Protein AF-A0A6A5G5M7-F1 (afdb_monomer)

Mean predicted aligned error: 13.03 Å

Solvent-accessible surface area (backbone atoms only — not comparable to full-atom values): 15268 Å² total; per-residue (Å²): 138,83,82,78,80,79,83,78,78,80,79,49,71,65,58,52,53,52,51,52,49,50,53,53,51,54,53,51,47,54,55,48,53,55,50,51,61,75,71,57,83,85,81,94,72,67,75,72,64,51,52,58,54,46,53,73,67,43,45,65,61,58,47,49,49,52,46,52,53,37,41,60,74,60,46,88,54,79,80,71,74,45,51,69,46,38,42,51,30,45,68,64,35,56,63,52,45,68,72,72,48,60,92,60,47,48,64,28,37,37,43,30,53,50,57,98,68,56,56,49,79,48,76,49,32,84,88,40,78,86,35,40,49,77,48,76,48,100,56,46,32,42,36,40,40,38,51,37,61,64,78,55,88,60,85,87,58,56,61,57,52,52,34,50,53,48,54,60,46,45,57,57,49,46,55,51,49,61,60,49,44,77,76,41,70,84,52,95,47,69,68,64,43,49,54,52,47,50,64,71,65,29,68,82,58,55,68,67,36,47,28,39,37,38,42,37,35,48,24,70,72,70,67,54,75,85,41,56,30,75,43,52,44,72,45,98,88,41,56,30,52,48,78,48,80,48,75,47,81,50,54,96,97,36,61,9,36,32,35,41,38,40,38,35,82

Foldseek 3Di:
DDDDDDDDPPDDPVVVVVVVVVVVVVVVVVVVVVVVVVVDDDDDDDPVVVVVVVQLVCLVVVLVVLLLVLLCVQPVAQPPDALVSQVSSLVVSLVVSCVSHDVQKHKKKKKWAADPPFKDKDKDQVPLVRFKDWDCHPRRIIMMMGIDGQDDPPPPDGPVRLLVVLVVLLVVLQVLCQVLCVPPVPPPHPVVSVVVSPVSSDPVNLVSFRMKMKMKGKDQPDADDIRMDIGFDADPNGGQKDKYKDWDNDDNRDITMIMIMITGD

Organism: Caenorhabditis remanei (NCBI:txid31234)

Structure (mmCIF, N/CA/C/O backbone):
data_AF-A0A6A5G5M7-F1
#
_entry.id   AF-A0A6A5G5M7-F1
#
loop_
_atom_site.group_PDB
_atom_site.id
_atom_site.type_symbol
_atom_site.label_atom_id
_atom_site.label_alt_id
_atom_site.label_comp_id
_atom_site.label_asym_id
_atom_site.label_entity_id
_atom_site.label_seq_id
_atom_site.pdbx_PDB_ins_code
_atom_site.Cartn_x
_atom_site.Cartn_y
_atom_site.Cartn_z
_atom_site.occupancy
_atom_site.B_iso_or_equiv
_atom_site.auth_seq_id
_atom_site.auth_comp_id
_atom_site.auth_asym_id
_atom_site.auth_atom_id
_atom_site.pdbx_PDB_model_num
ATOM 1 N N . MET A 1 1 ? 46.580 -35.152 -42.328 1.00 38.38 1 MET A N 1
ATOM 2 C CA . MET A 1 1 ? 45.766 -33.917 -42.388 1.00 38.38 1 MET A CA 1
ATOM 3 C C . MET A 1 1 ? 44.599 -34.069 -41.423 1.00 38.38 1 MET A C 1
ATOM 5 O O . MET A 1 1 ? 43.662 -34.787 -41.739 1.00 38.38 1 MET A O 1
ATOM 9 N N . ALA A 1 2 ? 44.684 -33.479 -40.230 1.00 38.09 2 ALA A N 1
ATOM 10 C CA . ALA A 1 2 ? 43.599 -33.497 -39.248 1.00 38.09 2 ALA A CA 1
ATOM 11 C C . ALA A 1 2 ? 42.774 -32.209 -39.392 1.00 38.09 2 ALA A C 1
ATOM 13 O O . ALA A 1 2 ? 43.321 -31.111 -39.287 1.00 38.09 2 ALA A O 1
ATOM 14 N N . ARG A 1 3 ? 41.473 -32.338 -39.683 1.00 37.06 3 ARG A N 1
ATOM 15 C CA . ARG A 1 3 ? 40.523 -31.217 -39.693 1.00 37.06 3 ARG A CA 1
ATOM 16 C C . ARG A 1 3 ? 40.270 -30.788 -38.246 1.00 37.06 3 ARG A C 1
ATOM 18 O O . ARG A 1 3 ? 39.738 -31.572 -37.467 1.00 37.06 3 ARG A O 1
ATOM 25 N N . LYS A 1 4 ? 40.645 -29.554 -37.899 1.00 40.91 4 LYS A N 1
ATOM 26 C CA . LYS A 1 4 ? 40.177 -28.887 -36.677 1.00 40.91 4 LYS A CA 1
ATOM 27 C C . LYS A 1 4 ? 38.660 -28.713 -36.776 1.00 40.91 4 LYS A C 1
ATOM 29 O O . LYS A 1 4 ? 38.184 -28.086 -37.720 1.00 40.91 4 LYS A O 1
ATOM 34 N N . ALA A 1 5 ? 37.927 -29.279 -35.822 1.00 45.06 5 ALA A N 1
ATOM 35 C CA . ALA A 1 5 ? 36.551 -28.892 -35.557 1.00 45.06 5 ALA A CA 1
ATOM 36 C C . ALA A 1 5 ? 36.562 -27.436 -35.066 1.00 45.06 5 ALA A C 1
ATOM 38 O O . ALA A 1 5 ? 37.333 -27.093 -34.171 1.00 45.06 5 ALA A O 1
ATOM 39 N N . ALA A 1 6 ? 35.770 -26.579 -35.706 1.00 42.62 6 ALA A N 1
ATOM 40 C CA . ALA A 1 6 ? 35.551 -25.220 -35.241 1.00 42.62 6 ALA A CA 1
ATOM 41 C C . ALA A 1 6 ? 34.674 -25.277 -33.984 1.00 42.62 6 ALA A C 1
ATOM 43 O O . ALA A 1 6 ? 33.571 -25.820 -34.021 1.00 42.62 6 ALA A O 1
ATOM 44 N N . GLU A 1 7 ? 35.198 -24.751 -32.878 1.00 40.53 7 GLU A N 1
ATOM 45 C CA . GLU A 1 7 ? 34.479 -24.551 -31.623 1.00 40.53 7 GLU A CA 1
ATOM 46 C C . GLU A 1 7 ? 33.255 -23.660 -31.862 1.00 40.53 7 GLU A C 1
ATOM 48 O O . GLU A 1 7 ? 33.369 -22.500 -32.265 1.00 40.53 7 GLU A O 1
ATOM 53 N N . GLN A 1 8 ? 32.071 -24.209 -31.608 1.00 42.97 8 GLN A N 1
ATOM 54 C CA . GLN A 1 8 ? 30.836 -23.443 -31.512 1.00 42.97 8 GLN A CA 1
ATOM 55 C C . GLN A 1 8 ? 30.827 -22.772 -30.132 1.00 42.97 8 GLN A C 1
ATOM 57 O O . GLN A 1 8 ? 30.827 -23.459 -29.110 1.00 42.97 8 GLN A O 1
ATOM 62 N N . LYS A 1 9 ? 30.884 -21.433 -30.095 1.00 47.28 9 LYS A N 1
ATOM 63 C CA . LYS A 1 9 ? 30.739 -20.655 -28.854 1.00 47.28 9 LYS A CA 1
ATOM 64 C C . LYS A 1 9 ? 29.430 -21.049 -28.151 1.00 47.28 9 LYS A C 1
ATOM 66 O O . LYS A 1 9 ? 28.419 -21.186 -28.842 1.00 47.28 9 LYS A O 1
ATOM 71 N N . PRO A 1 10 ? 29.414 -21.203 -26.815 1.00 45.97 10 PRO A N 1
ATOM 72 C CA . PRO A 1 10 ? 28.172 -21.426 -26.094 1.00 45.97 10 PRO A CA 1
ATOM 73 C C . PRO A 1 10 ? 27.298 -20.182 -26.265 1.00 45.97 10 PRO A C 1
ATOM 75 O O . PRO A 1 10 ? 27.706 -19.083 -25.899 1.00 45.97 10 PRO A O 1
ATOM 78 N N . GLU A 1 11 ? 26.128 -20.347 -26.879 1.00 55.72 11 GLU A N 1
ATOM 79 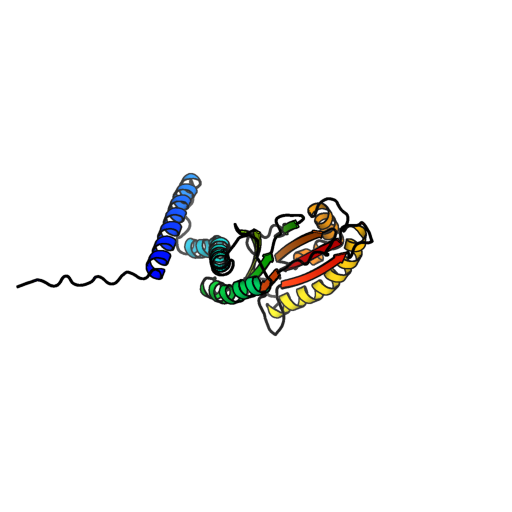C CA . GLU A 1 11 ? 25.079 -19.329 -26.862 1.00 55.72 11 GLU A CA 1
ATOM 80 C C . GLU A 1 11 ? 24.827 -18.910 -25.412 1.00 55.72 11 GLU A C 1
ATOM 82 O O . GLU A 1 11 ? 24.620 -19.767 -24.546 1.00 55.72 11 GLU A O 1
ATOM 87 N N . ASP A 1 12 ? 24.917 -17.602 -25.182 1.00 66.38 12 ASP A N 1
ATOM 88 C CA . ASP A 1 12 ? 24.899 -16.950 -23.879 1.00 66.38 12 ASP A CA 1
ATOM 89 C C . ASP A 1 12 ? 23.691 -17.405 -23.048 1.00 66.38 12 ASP A C 1
ATOM 91 O O . ASP A 1 12 ? 22.583 -17.556 -23.573 1.00 66.38 12 ASP A O 1
ATOM 95 N N . ALA A 1 13 ? 23.881 -17.646 -21.751 1.00 60.84 13 ALA A N 1
ATOM 96 C CA . ALA A 1 13 ? 22.794 -18.083 -20.870 1.00 60.84 13 ALA A CA 1
ATOM 97 C C . ALA A 1 13 ? 21.631 -17.073 -20.874 1.00 60.84 13 ALA A C 1
ATOM 99 O O . ALA A 1 13 ? 20.466 -17.465 -20.787 1.00 60.84 13 ALA A O 1
ATOM 100 N N . GLU A 1 14 ? 21.946 -15.790 -21.073 1.00 52.06 14 GLU A N 1
ATOM 101 C CA . GLU A 1 14 ? 20.969 -14.722 -21.281 1.00 52.06 14 GLU A CA 1
ATOM 102 C C . GLU A 1 14 ? 20.150 -14.912 -22.559 1.00 52.06 14 GLU A C 1
ATOM 104 O O . GLU A 1 14 ? 18.930 -14.779 -22.520 1.00 52.06 14 GLU A O 1
ATOM 109 N N . PHE A 1 15 ? 20.778 -15.295 -23.675 1.00 55.72 15 PHE A N 1
ATOM 110 C CA . PHE A 1 15 ? 20.071 -15.560 -24.930 1.00 55.72 15 PHE A CA 1
ATOM 111 C C . PHE A 1 15 ? 19.092 -16.727 -24.773 1.00 55.72 15 PHE A C 1
ATOM 113 O O . PHE A 1 15 ? 17.950 -16.650 -25.221 1.00 55.72 15 PHE A O 1
ATOM 120 N N . ARG A 1 16 ? 19.495 -17.783 -24.056 1.00 66.06 16 ARG A N 1
ATOM 121 C CA . ARG A 1 16 ? 18.609 -18.918 -23.751 1.00 66.06 16 ARG A CA 1
ATOM 122 C C . ARG A 1 16 ? 17.433 -18.508 -22.870 1.00 66.06 16 ARG A C 1
ATOM 124 O O . ARG A 1 16 ? 16.309 -18.904 -23.157 1.00 66.06 16 ARG A O 1
ATOM 131 N N . ALA A 1 17 ? 17.670 -17.687 -21.847 1.00 62.12 17 ALA A N 1
ATOM 132 C CA . ALA A 1 17 ? 16.608 -17.169 -20.986 1.00 62.12 17 ALA A CA 1
ATOM 133 C C . ALA A 1 17 ? 15.614 -16.285 -21.761 1.00 62.12 17 ALA A C 1
ATOM 135 O O . ALA A 1 17 ? 14.404 -16.370 -21.540 1.00 62.12 17 ALA A O 1
ATOM 136 N N . LEU A 1 18 ? 16.113 -15.485 -22.708 1.00 50.88 18 LEU A N 1
ATOM 137 C CA . LEU A 1 18 ? 15.305 -14.627 -23.576 1.00 50.88 18 LEU A CA 1
ATOM 138 C C . LEU A 1 18 ? 14.434 -15.458 -24.531 1.00 50.88 18 LEU A C 1
ATOM 140 O O . LEU A 1 18 ? 13.235 -15.204 -24.654 1.00 50.88 18 LEU A O 1
ATOM 144 N N . MET A 1 19 ? 15.002 -16.512 -25.124 1.00 62.66 19 MET A N 1
ATOM 145 C CA . MET A 1 19 ? 14.265 -17.458 -25.969 1.00 62.66 19 MET A CA 1
ATOM 146 C C . MET A 1 19 ? 13.227 -18.269 -25.176 1.00 62.66 19 MET A C 1
ATOM 148 O O . MET A 1 19 ? 12.120 -18.504 -25.663 1.00 62.66 19 MET A O 1
ATOM 152 N N . ASP A 1 20 ? 13.534 -18.656 -23.936 1.00 64.88 20 ASP A N 1
ATOM 153 C CA . ASP A 1 20 ? 12.590 -19.346 -23.049 1.00 64.88 20 ASP A CA 1
ATOM 154 C C . ASP A 1 20 ? 11.433 -18.438 -22.614 1.00 64.88 20 ASP A C 1
ATOM 156 O O . ASP A 1 20 ? 10.278 -18.872 -22.560 1.00 64.88 20 ASP A O 1
ATOM 160 N N . PHE A 1 21 ? 11.706 -17.162 -22.330 1.00 60.28 21 PHE A N 1
ATOM 161 C CA . PHE A 1 21 ? 10.662 -16.171 -22.083 1.00 60.28 21 PHE A CA 1
ATOM 162 C C . PHE A 1 21 ? 9.768 -15.988 -23.314 1.00 60.28 21 PHE A C 1
ATOM 164 O O . PHE A 1 21 ? 8.544 -16.070 -23.189 1.00 60.28 21 PHE A O 1
ATOM 171 N N . GLN A 1 22 ? 10.356 -15.834 -24.503 1.00 60.22 22 GLN A N 1
ATOM 172 C CA . GLN A 1 22 ? 9.605 -15.703 -25.751 1.00 60.22 22 GLN A CA 1
ATOM 173 C C . GLN A 1 22 ? 8.706 -16.925 -26.005 1.00 60.22 22 GLN A C 1
ATOM 175 O O . GLN A 1 22 ? 7.512 -16.769 -26.257 1.00 60.22 22 GLN A O 1
ATOM 180 N N . ASN A 1 23 ? 9.232 -18.142 -25.838 1.00 60.34 23 ASN A N 1
ATOM 181 C CA . ASN A 1 23 ? 8.468 -19.378 -26.020 1.00 60.34 23 ASN A CA 1
ATOM 182 C C . ASN A 1 23 ? 7.293 -19.508 -25.037 1.00 60.34 23 ASN A C 1
ATOM 184 O O . ASN A 1 23 ? 6.205 -19.956 -25.414 1.00 60.34 23 ASN A O 1
ATOM 188 N N . ARG A 1 24 ? 7.482 -19.125 -23.766 1.00 67.81 24 ARG A N 1
ATOM 189 C CA . ARG A 1 24 ? 6.400 -19.140 -22.763 1.00 67.81 24 ARG A CA 1
ATOM 190 C C . ARG A 1 24 ? 5.318 -18.117 -23.098 1.00 67.81 24 ARG A C 1
ATOM 192 O O . ARG A 1 24 ? 4.134 -18.452 -23.022 1.00 67.81 24 ARG A O 1
ATOM 199 N N . SER A 1 25 ? 5.719 -16.927 -23.534 1.00 55.22 25 SER A N 1
ATOM 200 C CA . SER A 1 25 ? 4.817 -15.857 -23.962 1.00 55.22 25 SER A CA 1
ATOM 201 C C . SER A 1 25 ? 4.007 -16.250 -25.203 1.00 55.22 25 SER A C 1
ATOM 203 O O . SER A 1 25 ? 2.787 -16.102 -25.208 1.00 55.22 25 SER A O 1
ATOM 205 N N . GLU A 1 26 ? 4.631 -16.863 -26.213 1.00 66.31 26 GLU A N 1
ATOM 206 C CA . GLU A 1 26 ? 3.934 -17.368 -27.407 1.00 66.31 26 GLU A CA 1
ATOM 207 C C . GLU A 1 26 ? 2.952 -18.505 -27.084 1.00 66.31 26 GLU A C 1
ATOM 209 O O . GLU A 1 26 ? 1.857 -18.585 -27.651 1.00 66.31 26 GLU A O 1
ATOM 214 N N . LYS A 1 27 ? 3.312 -19.393 -26.149 1.00 70.62 27 LYS A N 1
ATOM 215 C CA . LYS A 1 27 ? 2.423 -20.471 -25.697 1.00 70.62 27 LYS A CA 1
ATOM 216 C C . LYS A 1 27 ? 1.202 -19.917 -24.963 1.00 70.62 27 LYS A C 1
ATOM 218 O O . LYS A 1 27 ? 0.086 -20.371 -25.220 1.00 70.62 27 LYS A O 1
ATOM 223 N N . ALA A 1 28 ? 1.405 -18.929 -24.092 1.00 60.19 28 ALA A N 1
ATOM 224 C CA . ALA A 1 28 ? 0.319 -18.226 -23.421 1.00 60.19 28 ALA A CA 1
ATOM 225 C C . ALA A 1 28 ? -0.577 -17.502 -24.439 1.00 60.19 28 ALA A C 1
ATOM 227 O O . ALA A 1 28 ? -1.798 -17.650 -24.386 1.00 60.19 28 ALA A O 1
ATOM 228 N N . TRP A 1 29 ? 0.014 -16.820 -25.426 1.00 55.44 29 TRP A N 1
ATOM 229 C CA . TRP A 1 29 ? -0.713 -16.143 -26.502 1.00 55.44 29 TRP A CA 1
ATOM 230 C C . TRP A 1 29 ? -1.631 -17.094 -27.281 1.00 55.44 29 TRP A C 1
ATOM 232 O O . TRP A 1 29 ? -2.826 -16.837 -27.412 1.00 55.44 29 TRP A O 1
ATOM 242 N N . LYS A 1 30 ? -1.122 -18.256 -27.712 1.00 64.25 30 LYS A N 1
ATOM 243 C CA . LYS A 1 30 ? -1.928 -19.270 -28.420 1.00 64.25 30 LYS A CA 1
ATOM 244 C C . LYS A 1 30 ? -3.054 -19.850 -27.562 1.00 64.25 30 LYS A C 1
ATOM 246 O O . LYS A 1 30 ? -4.123 -20.168 -28.083 1.00 64.25 30 LYS A O 1
ATOM 251 N N . MET A 1 31 ? -2.842 -19.999 -26.251 1.00 73.75 31 MET A N 1
ATOM 252 C CA . MET A 1 31 ? -3.913 -20.407 -25.333 1.00 73.75 31 MET A CA 1
ATOM 253 C C . MET A 1 31 ? -5.024 -19.350 -25.265 1.00 73.75 31 MET A C 1
ATOM 255 O O . MET A 1 31 ? -6.201 -19.712 -25.265 1.00 73.75 31 MET A O 1
ATOM 259 N N . TRP A 1 32 ? -4.668 -18.064 -25.270 1.00 54.88 32 TRP A N 1
ATOM 260 C CA . TRP A 1 32 ? -5.624 -16.956 -25.258 1.00 54.88 32 TRP A CA 1
ATOM 261 C C . TRP A 1 32 ? -6.344 -16.756 -26.592 1.00 54.88 32 TRP A C 1
ATOM 263 O O . TRP A 1 32 ? -7.556 -16.565 -26.572 1.00 54.88 32 TRP A O 1
ATOM 273 N N . GLU A 1 33 ? -5.671 -16.893 -27.738 1.00 64.94 33 GLU A N 1
ATOM 274 C CA . GLU A 1 33 ? -6.328 -16.876 -29.055 1.00 64.94 33 GLU A CA 1
ATOM 275 C C . GLU A 1 33 ? -7.380 -17.979 -29.175 1.00 64.94 33 GLU A C 1
ATOM 277 O O . GLU A 1 33 ? -8.495 -17.731 -29.634 1.00 64.94 33 GLU A O 1
ATOM 282 N N . ASN A 1 34 ? -7.055 -19.193 -28.722 1.00 65.12 34 ASN A N 1
ATOM 283 C CA . ASN A 1 34 ? -8.008 -20.299 -28.717 1.00 65.12 34 ASN A CA 1
ATOM 284 C C . ASN A 1 34 ? -9.190 -20.020 -27.785 1.00 65.12 34 ASN A C 1
ATOM 286 O O . ASN A 1 34 ? -10.328 -20.310 -28.151 1.00 65.12 34 ASN A O 1
ATOM 290 N N . ARG A 1 35 ? -8.939 -19.400 -26.623 1.00 57.97 35 ARG A N 1
ATOM 291 C CA . ARG A 1 35 ? -9.987 -19.015 -25.673 1.00 57.97 35 ARG A CA 1
ATOM 292 C C . ARG A 1 35 ? -10.889 -17.919 -26.241 1.00 57.97 35 ARG A C 1
ATOM 294 O O . ARG A 1 35 ? -12.100 -18.083 -26.214 1.00 57.97 35 ARG A O 1
ATOM 301 N N . ALA A 1 36 ? -10.329 -16.861 -26.822 1.00 51.94 36 ALA A N 1
ATOM 302 C CA . ALA A 1 36 ? -11.080 -15.776 -27.456 1.00 51.94 36 ALA A CA 1
ATOM 303 C C . ALA A 1 36 ? -11.891 -16.263 -28.669 1.00 51.94 36 ALA A C 1
ATOM 305 O O . ALA A 1 36 ? -13.033 -15.849 -28.858 1.00 51.94 36 ALA A O 1
ATOM 306 N N . ARG A 1 37 ? -11.348 -17.209 -29.448 1.00 50.19 37 ARG A N 1
ATOM 307 C CA . ARG A 1 37 ? -12.050 -17.835 -30.578 1.00 50.19 37 ARG A CA 1
ATOM 308 C C . ARG A 1 37 ? -13.227 -18.706 -30.131 1.00 50.19 37 ARG A C 1
ATOM 310 O O . ARG A 1 37 ? -14.218 -18.773 -30.848 1.00 50.19 37 ARG A O 1
ATOM 317 N N . THR A 1 38 ? -13.159 -19.330 -28.951 1.00 51.75 38 THR A N 1
ATOM 318 C CA . THR A 1 38 ? -14.315 -20.030 -28.358 1.00 51.75 38 THR A CA 1
ATOM 319 C C . THR A 1 38 ? -15.383 -19.096 -27.782 1.00 51.75 38 THR A C 1
ATOM 321 O O . THR A 1 38 ? -16.521 -19.532 -27.634 1.00 51.75 38 THR A O 1
ATOM 324 N N . THR A 1 39 ? -15.058 -17.835 -27.475 1.00 49.50 39 THR A N 1
ATOM 325 C CA . THR A 1 39 ? -16.009 -16.886 -26.862 1.00 49.50 39 THR A CA 1
ATOM 326 C C . THR A 1 39 ? -16.667 -15.936 -27.866 1.00 49.50 39 THR A C 1
ATOM 328 O O . THR A 1 39 ? -17.748 -15.423 -27.590 1.00 49.50 39 THR A O 1
ATOM 331 N N . SER A 1 40 ? -16.061 -15.708 -29.034 1.00 39.72 40 SER A N 1
ATOM 332 C CA . SER A 1 40 ? -16.523 -14.696 -29.989 1.00 39.72 40 SER A CA 1
ATOM 333 C C . SER A 1 40 ? -17.147 -15.312 -31.239 1.00 39.72 40 SER A C 1
ATOM 335 O O . SER A 1 40 ? -16.495 -15.469 -32.270 1.00 39.72 40 SER A O 1
ATOM 337 N N . THR A 1 41 ? -18.451 -15.578 -31.181 1.00 42.72 41 THR A N 1
ATOM 338 C CA . THR A 1 41 ? -19.287 -15.467 -32.383 1.00 42.72 41 THR A CA 1
ATOM 339 C C . THR A 1 41 ? -19.706 -14.005 -32.522 1.00 42.72 41 THR A C 1
ATOM 341 O O . THR A 1 41 ? -20.421 -13.482 -31.673 1.00 42.72 41 THR A O 1
ATOM 344 N N . THR A 1 42 ? -19.258 -13.397 -33.623 1.00 40.06 42 THR A N 1
ATOM 345 C CA . THR A 1 42 ? -19.715 -12.126 -34.213 1.00 40.06 42 THR A CA 1
ATOM 346 C C . THR A 1 42 ? -19.281 -10.832 -33.511 1.00 40.06 42 THR A C 1
ATOM 348 O O . THR A 1 42 ? -19.890 -10.398 -32.539 1.00 40.06 42 THR A O 1
ATOM 351 N N . THR A 1 43 ? -18.264 -10.155 -34.058 1.00 37.22 43 THR A N 1
ATOM 352 C CA . THR A 1 43 ? -18.342 -8.836 -34.739 1.00 37.22 43 THR A CA 1
ATOM 353 C C . THR A 1 43 ? -16.904 -8.349 -34.973 1.00 37.22 43 THR A C 1
ATOM 355 O O . THR A 1 43 ? -16.137 -8.191 -34.026 1.00 37.22 43 THR A O 1
ATOM 358 N N . GLU A 1 44 ? -16.512 -8.169 -36.235 1.00 41.03 44 GLU A N 1
ATOM 359 C CA . GLU A 1 44 ? -15.162 -7.748 -36.633 1.00 41.03 44 GLU A CA 1
ATOM 360 C C . GLU A 1 44 ? -14.905 -6.273 -36.270 1.00 41.03 44 GLU A C 1
ATOM 362 O O . GLU A 1 44 ? -15.674 -5.392 -36.653 1.00 41.03 44 GLU A O 1
ATOM 367 N N . ILE A 1 45 ? -13.811 -6.002 -35.548 1.00 37.34 45 ILE A N 1
ATOM 368 C CA . ILE A 1 45 ? -13.309 -4.653 -35.231 1.00 37.34 45 ILE A CA 1
ATOM 369 C C . ILE A 1 45 ? -11.920 -4.488 -35.890 1.00 37.34 45 ILE A C 1
ATOM 371 O O . ILE A 1 45 ? -11.140 -5.443 -35.866 1.00 37.34 45 ILE A O 1
ATOM 375 N N . PRO A 1 46 ? -11.574 -3.322 -36.483 1.00 33.09 46 PRO A N 1
ATOM 376 C CA . PRO A 1 46 ? -10.357 -3.150 -37.283 1.00 33.09 46 PRO A CA 1
ATOM 377 C C . PRO A 1 46 ? -9.059 -3.311 -36.475 1.00 33.09 46 PRO A C 1
ATOM 379 O O . PRO A 1 46 ? -8.907 -2.771 -35.379 1.00 33.09 46 PRO A O 1
ATOM 382 N N . SER A 1 47 ? -8.084 -3.988 -37.081 1.00 37.00 47 SER A N 1
ATOM 383 C CA . SER A 1 47 ? -6.851 -4.529 -36.485 1.00 37.00 47 SER A CA 1
ATOM 384 C C . SER A 1 47 ? -5.838 -3.525 -35.909 1.00 37.00 47 SER A C 1
ATOM 386 O O . SER A 1 47 ? -4.875 -3.935 -35.266 1.00 37.00 47 SER A O 1
ATOM 388 N N . PHE A 1 48 ? -6.015 -2.218 -36.124 1.00 31.64 48 PHE A N 1
ATOM 389 C CA . PHE A 1 48 ? -5.120 -1.195 -35.562 1.00 31.64 48 PHE A CA 1
ATOM 390 C C . PHE A 1 48 ? -5.561 -0.748 -34.161 1.00 31.64 48 PHE A C 1
ATOM 392 O O . PHE A 1 48 ? -4.732 -0.523 -33.288 1.00 31.64 48 PHE A O 1
ATOM 399 N N . VAL A 1 49 ? -6.875 -0.716 -33.920 1.00 33.44 49 VAL A N 1
ATOM 400 C CA . VAL A 1 49 ? -7.464 -0.431 -32.602 1.00 33.44 49 VAL A CA 1
ATOM 401 C C . VAL A 1 49 ? -7.229 -1.613 -31.653 1.00 33.44 49 VAL A C 1
ATOM 403 O O . VAL A 1 49 ? -7.034 -1.420 -30.457 1.00 33.44 49 VAL A O 1
ATOM 406 N N . SER A 1 50 ? -7.151 -2.841 -32.179 1.00 32.91 50 SER A N 1
ATOM 407 C CA . SER A 1 50 ? -6.911 -4.038 -31.367 1.00 32.91 50 SER A CA 1
ATOM 408 C C . SER A 1 50 ? -5.492 -4.146 -30.805 1.00 32.91 50 SER A C 1
ATOM 410 O O . SER A 1 50 ? -5.332 -4.760 -29.757 1.00 32.91 50 SER A O 1
ATOM 412 N N . LEU A 1 51 ? -4.464 -3.583 -31.458 1.00 31.00 51 LEU A N 1
ATOM 413 C CA . LEU A 1 51 ? -3.083 -3.684 -30.963 1.00 31.00 51 LEU A CA 1
ATOM 414 C C . LEU A 1 51 ? -2.868 -2.809 -29.717 1.00 31.00 51 LEU A C 1
ATOM 416 O O . LEU A 1 51 ? -2.299 -3.273 -28.732 1.00 31.00 51 LEU A O 1
ATOM 420 N N . ASP A 1 52 ? -3.403 -1.590 -29.731 1.00 39.28 52 ASP A N 1
ATOM 421 C CA . ASP A 1 52 ? -3.295 -0.624 -28.630 1.00 39.28 52 ASP A CA 1
ATOM 422 C C . ASP A 1 52 ? -4.158 -1.042 -27.420 1.00 39.28 52 ASP A C 1
ATOM 424 O O . ASP A 1 52 ? -3.712 -1.037 -26.272 1.00 39.28 52 ASP A O 1
ATOM 428 N N . LEU A 1 53 ? -5.363 -1.572 -27.685 1.00 39.19 53 LEU A N 1
ATOM 429 C CA . LEU A 1 53 ? -6.189 -2.246 -26.672 1.00 39.19 53 LEU A CA 1
ATOM 430 C C . LEU A 1 53 ? -5.532 -3.528 -26.128 1.00 39.19 53 LEU A C 1
ATOM 432 O O . LEU A 1 53 ? -5.710 -3.851 -24.951 1.00 39.19 53 LEU A O 1
ATOM 436 N N . SER A 1 54 ? -4.757 -4.258 -26.941 1.00 47.59 54 SER A N 1
ATOM 437 C CA . SER A 1 54 ? -4.047 -5.459 -26.479 1.00 47.59 54 SER A CA 1
ATOM 438 C C . SER A 1 54 ? -2.895 -5.112 -25.532 1.00 47.59 54 SER A C 1
ATOM 440 O O . SER A 1 54 ? -2.857 -5.652 -24.432 1.00 47.59 54 SER A O 1
ATOM 442 N N . LEU A 1 55 ? -2.047 -4.132 -25.865 1.00 48.72 55 LEU A N 1
ATOM 443 C CA . LEU A 1 55 ? -0.966 -3.658 -24.990 1.00 48.72 55 LEU A CA 1
ATOM 444 C C . LEU A 1 55 ? -1.508 -3.025 -23.700 1.00 48.72 55 LEU A C 1
ATOM 446 O O . LEU A 1 55 ? -1.047 -3.356 -22.603 1.00 48.72 55 LEU A O 1
ATOM 450 N N . GLY A 1 56 ? -2.547 -2.191 -23.818 1.00 54.78 56 GLY A N 1
ATOM 451 C CA . GLY A 1 56 ? -3.212 -1.550 -22.686 1.00 54.78 56 GLY A CA 1
ATOM 452 C C . GLY A 1 56 ? -3.960 -2.505 -21.748 1.00 54.78 56 GLY A C 1
ATOM 453 O O . GLY A 1 56 ? -4.252 -2.104 -20.622 1.00 54.78 56 GLY A O 1
ATOM 454 N N . SER A 1 57 ? -4.242 -3.745 -22.169 1.00 60.72 57 SER A N 1
ATOM 455 C CA . SER A 1 57 ? -4.871 -4.797 -21.346 1.00 60.72 57 SER A CA 1
ATOM 456 C C . SER A 1 57 ? -3.871 -5.828 -20.804 1.00 60.72 57 SER A C 1
ATOM 458 O O . SER A 1 57 ? -4.124 -6.449 -19.773 1.00 60.72 57 SER A O 1
ATOM 460 N N . THR A 1 58 ? -2.705 -5.981 -21.441 1.00 69.44 58 THR A N 1
ATOM 461 C CA . THR A 1 58 ? -1.638 -6.888 -20.982 1.00 69.44 58 THR A CA 1
ATOM 462 C C . THR A 1 58 ? -0.654 -6.253 -20.004 1.00 69.44 58 THR A C 1
ATOM 464 O O . THR A 1 58 ? 0.138 -6.979 -19.400 1.00 69.44 58 THR A O 1
ATOM 467 N N . TRP A 1 59 ? -0.689 -4.924 -19.831 1.00 79.00 59 TRP A N 1
ATOM 468 C CA . TRP A 1 59 ? 0.278 -4.200 -19.000 1.00 79.00 59 TRP A CA 1
ATOM 469 C C . TRP A 1 59 ? 0.469 -4.794 -17.598 1.00 79.00 59 TRP A C 1
ATOM 471 O O . TRP A 1 59 ? 1.636 -4.958 -17.233 1.00 79.00 59 TRP A O 1
ATOM 481 N N . PRO A 1 60 ? -0.578 -5.185 -16.829 1.00 81.00 60 PRO A N 1
ATOM 482 C CA . PRO A 1 60 ? -0.339 -5.600 -15.459 1.00 81.00 60 PRO A CA 1
ATOM 483 C C . PRO A 1 60 ? 0.466 -6.892 -15.433 1.00 81.00 60 PRO A C 1
ATOM 485 O O . PRO A 1 60 ? 1.399 -7.012 -14.658 1.00 81.00 60 PRO A O 1
ATOM 488 N N . TRP A 1 61 ? 0.192 -7.824 -16.348 1.00 79.62 61 TRP A N 1
ATOM 489 C CA . TRP A 1 61 ? 0.903 -9.099 -16.433 1.00 79.62 61 TRP A CA 1
ATOM 490 C C . TRP A 1 61 ? 2.362 -8.938 -16.850 1.00 79.62 61 TRP A C 1
ATOM 492 O O . TRP A 1 61 ? 3.233 -9.576 -16.266 1.00 79.62 61 TRP A O 1
ATOM 502 N N . ALA A 1 62 ? 2.639 -8.072 -17.828 1.00 83.12 62 ALA A N 1
ATOM 503 C CA . ALA A 1 62 ? 4.011 -7.795 -18.245 1.00 83.12 62 ALA A CA 1
ATOM 504 C C . ALA A 1 62 ? 4.822 -7.170 -17.098 1.00 83.12 62 ALA A C 1
ATOM 506 O O . ALA A 1 62 ? 5.941 -7.599 -16.820 1.00 83.12 62 ALA A O 1
ATOM 507 N N . HIS A 1 63 ? 4.236 -6.203 -16.391 1.00 87.19 63 HIS A N 1
ATOM 508 C CA . HIS A 1 63 ? 4.919 -5.483 -15.320 1.00 87.19 63 HIS A CA 1
ATOM 509 C C . HIS A 1 63 ? 5.051 -6.327 -14.046 1.00 87.19 63 HIS A C 1
ATOM 511 O O . HIS A 1 63 ? 6.103 -6.314 -13.411 1.00 87.19 63 HIS A O 1
ATOM 517 N N . LEU A 1 64 ? 4.032 -7.125 -13.712 1.00 86.44 64 LEU A N 1
ATOM 518 C CA . LEU A 1 64 ? 4.117 -8.123 -12.647 1.00 86.44 64 LEU A CA 1
ATOM 519 C C . LEU A 1 64 ? 5.183 -9.175 -12.956 1.00 86.44 64 LEU A C 1
ATOM 521 O O . LEU A 1 64 ? 5.939 -9.530 -12.061 1.00 86.44 64 LEU A O 1
ATOM 525 N N . GLY A 1 65 ? 5.294 -9.628 -14.209 1.00 85.25 65 GLY A N 1
ATOM 526 C CA . GLY A 1 65 ? 6.346 -10.555 -14.632 1.00 85.25 65 GLY A CA 1
ATOM 527 C C . GLY A 1 65 ? 7.749 -9.982 -14.423 1.00 85.25 65 GLY A C 1
ATOM 528 O O . GLY A 1 65 ? 8.606 -10.657 -13.859 1.00 85.25 65 GLY A O 1
ATOM 529 N N . ILE A 1 66 ? 7.967 -8.714 -14.796 1.00 88.81 66 ILE A N 1
ATOM 530 C CA . ILE A 1 66 ? 9.232 -8.012 -14.527 1.00 88.81 66 ILE A CA 1
ATOM 531 C C . ILE A 1 66 ? 9.509 -7.965 -13.024 1.00 88.81 66 ILE A C 1
ATOM 533 O O . ILE A 1 66 ? 10.609 -8.316 -12.600 1.00 88.81 66 ILE A O 1
ATOM 537 N N . LEU A 1 67 ? 8.526 -7.548 -12.223 1.00 87.81 67 LEU A N 1
ATOM 538 C CA . LEU A 1 67 ? 8.681 -7.415 -10.777 1.00 87.81 67 LEU A CA 1
ATOM 539 C C . LEU A 1 67 ? 8.976 -8.768 -10.115 1.00 87.81 67 LEU A C 1
ATOM 541 O O . LEU A 1 67 ? 9.888 -8.867 -9.300 1.00 87.81 67 LEU A O 1
ATOM 545 N N . GLU A 1 68 ? 8.269 -9.828 -10.507 1.00 86.69 68 GLU A N 1
ATOM 546 C CA . GLU A 1 68 ? 8.543 -11.190 -10.046 1.00 86.69 68 GLU A CA 1
ATOM 547 C C . GLU A 1 68 ? 9.953 -11.655 -10.406 1.00 86.69 68 GLU A C 1
ATOM 549 O O . GLU A 1 68 ? 10.615 -12.291 -9.587 1.00 86.69 68 GLU A O 1
ATOM 554 N N . ASP A 1 69 ? 10.421 -11.361 -11.616 1.00 87.94 69 ASP A N 1
ATOM 555 C CA . ASP A 1 69 ? 11.759 -11.747 -12.053 1.00 87.94 69 ASP A CA 1
ATOM 556 C C . ASP A 1 69 ? 12.849 -10.978 -11.298 1.00 87.94 69 ASP A C 1
ATOM 558 O O . ASP A 1 69 ? 13.890 -11.556 -10.985 1.00 87.94 69 ASP A O 1
ATOM 562 N N . GLN A 1 70 ? 12.620 -9.708 -10.945 1.00 89.19 70 GLN A N 1
ATOM 563 C CA . GLN A 1 70 ? 13.546 -8.964 -10.083 1.00 89.19 70 GLN A CA 1
ATOM 564 C C . GLN A 1 70 ? 13.525 -9.476 -8.642 1.00 89.19 70 GLN A C 1
ATOM 566 O O . GLN A 1 70 ? 14.587 -9.640 -8.047 1.00 89.19 70 GLN A O 1
ATOM 571 N N . ILE A 1 71 ? 12.350 -9.815 -8.103 1.00 86.00 71 ILE A N 1
ATOM 572 C CA . ILE A 1 71 ? 12.232 -10.456 -6.788 1.00 86.00 71 ILE A CA 1
ATOM 573 C C . ILE A 1 71 ? 13.025 -11.767 -6.762 1.00 86.00 71 ILE A C 1
ATOM 575 O O . ILE A 1 71 ? 13.857 -11.948 -5.880 1.00 86.00 71 ILE A O 1
ATOM 579 N N . LYS A 1 72 ? 12.847 -12.641 -7.762 1.00 85.19 72 LYS A N 1
ATOM 580 C CA . LYS A 1 72 ? 13.573 -13.923 -7.883 1.00 85.19 72 LYS A CA 1
ATOM 581 C C . LYS A 1 72 ? 15.093 -13.761 -7.932 1.00 85.19 72 LYS A C 1
ATOM 583 O O . LYS A 1 72 ? 15.808 -14.657 -7.501 1.00 85.19 72 LYS A O 1
ATOM 588 N N . LYS A 1 73 ? 15.589 -12.660 -8.503 1.00 85.12 73 LYS A N 1
ATOM 589 C CA . LYS A 1 73 ? 17.030 -12.383 -8.611 1.00 85.12 73 LYS A CA 1
ATOM 590 C C . LYS A 1 73 ? 17.642 -11.897 -7.302 1.00 85.12 73 LYS A C 1
ATOM 592 O O . LYS A 1 73 ? 18.819 -12.146 -7.075 1.00 85.12 73 LYS A O 1
ATOM 597 N N . VAL A 1 74 ? 16.873 -11.167 -6.496 1.00 83.50 74 VAL A N 1
ATOM 598 C CA . VAL A 1 74 ? 17.369 -10.505 -5.281 1.00 83.50 74 VAL A CA 1
ATOM 599 C C . VAL A 1 74 ? 17.083 -11.327 -4.022 1.00 83.50 74 VAL A C 1
ATOM 601 O O . VAL A 1 74 ? 17.862 -11.293 -3.074 1.00 83.50 74 VAL A O 1
ATOM 604 N N . VAL A 1 75 ? 15.974 -12.067 -3.995 1.00 77.88 75 VAL A N 1
ATOM 605 C CA . VAL A 1 75 ? 15.545 -12.871 -2.847 1.00 77.88 75 VAL A CA 1
ATOM 606 C C . VAL A 1 75 ? 15.986 -14.317 -3.069 1.00 77.88 75 VAL A C 1
ATOM 608 O O . VAL A 1 75 ? 15.318 -15.083 -3.760 1.00 77.88 75 VAL A O 1
ATOM 611 N N . GLU A 1 76 ? 17.143 -14.673 -2.503 1.00 64.94 76 GLU A N 1
ATOM 612 C CA . GLU A 1 76 ? 17.781 -15.988 -2.684 1.00 64.94 76 GLU A CA 1
ATOM 613 C C . GLU A 1 76 ? 16.973 -17.144 -2.057 1.00 64.94 76 GLU A C 1
ATOM 615 O O . GLU A 1 76 ? 16.925 -18.234 -2.627 1.00 64.94 76 GLU A O 1
ATOM 620 N N . GLU A 1 77 ? 16.284 -16.911 -0.929 1.00 65.00 77 GLU A N 1
ATOM 621 C CA . GLU A 1 77 ? 15.450 -17.908 -0.238 1.00 65.00 77 GLU A CA 1
ATOM 622 C C . GLU A 1 77 ? 14.140 -17.310 0.306 1.00 65.00 77 GLU A C 1
ATOM 624 O O . GLU A 1 77 ? 14.086 -16.175 0.787 1.00 65.00 77 GLU A O 1
ATOM 629 N N . THR A 1 78 ? 13.064 -18.103 0.265 1.00 58.06 78 THR A N 1
ATOM 630 C CA . THR A 1 78 ? 11.752 -17.755 0.828 1.00 58.06 78 THR A CA 1
ATOM 631 C C . THR A 1 78 ? 11.858 -17.618 2.351 1.00 58.06 78 THR A C 1
ATOM 633 O O . THR A 1 78 ? 11.988 -18.625 3.047 1.00 58.06 78 THR A O 1
ATOM 636 N N . GLY A 1 79 ? 11.817 -16.389 2.873 1.00 54.84 79 GLY A N 1
ATOM 637 C CA . GLY A 1 79 ? 11.778 -16.120 4.319 1.00 54.84 79 GLY A CA 1
ATOM 638 C C . GLY A 1 79 ? 12.817 -15.128 4.852 1.00 54.84 79 GLY A C 1
ATOM 639 O O . GLY A 1 79 ? 12.681 -14.697 5.994 1.00 54.84 79 GLY A O 1
ATOM 640 N N . TYR A 1 80 ? 13.804 -14.718 4.046 1.00 61.31 80 TYR A N 1
ATOM 641 C CA . TYR A 1 80 ? 14.783 -13.678 4.405 1.00 61.31 80 TYR A CA 1
ATOM 642 C C . TYR A 1 80 ? 14.635 -12.450 3.505 1.00 61.31 80 TYR A C 1
ATOM 644 O O . TYR A 1 80 ? 15.527 -12.090 2.742 1.00 61.31 80 TYR A O 1
ATOM 652 N N . VAL A 1 81 ? 13.467 -11.815 3.579 1.00 75.06 81 VAL A N 1
ATOM 653 C CA . VAL A 1 81 ? 13.194 -10.554 2.886 1.00 75.06 81 VAL A CA 1
ATOM 654 C C . VAL A 1 81 ? 13.552 -9.414 3.835 1.00 75.06 81 VAL A C 1
ATOM 656 O O . VAL A 1 81 ? 12.904 -9.258 4.862 1.00 75.06 81 VAL A O 1
ATOM 659 N N . THR A 1 82 ? 14.600 -8.651 3.521 1.00 79.69 82 THR A N 1
ATOM 660 C CA . THR A 1 82 ? 14.998 -7.454 4.283 1.00 79.69 82 THR A CA 1
ATOM 661 C C . THR A 1 82 ? 14.579 -6.181 3.552 1.00 79.69 82 THR A C 1
ATOM 663 O O . THR A 1 82 ? 14.359 -6.199 2.338 1.00 79.69 82 THR A O 1
ATOM 666 N N . GLU A 1 83 ? 14.527 -5.053 4.264 1.00 82.81 83 GLU A N 1
ATOM 667 C CA . GLU A 1 83 ? 14.309 -3.735 3.652 1.00 82.81 83 GLU A CA 1
ATOM 668 C C . GLU A 1 83 ? 15.324 -3.445 2.527 1.00 82.81 83 GLU A C 1
ATOM 670 O O . GLU A 1 83 ? 14.934 -2.982 1.457 1.00 82.81 83 GLU A O 1
ATOM 675 N N . ASP A 1 84 ? 16.602 -3.804 2.708 1.00 86.06 84 ASP A N 1
ATOM 676 C CA . ASP A 1 84 ? 17.650 -3.631 1.690 1.00 86.06 84 ASP A CA 1
ATOM 677 C C . ASP A 1 84 ? 17.390 -4.474 0.430 1.00 86.06 84 ASP A C 1
ATOM 679 O O . ASP A 1 84 ? 17.576 -3.998 -0.694 1.00 86.06 84 ASP A O 1
ATOM 683 N N . SER A 1 85 ? 16.919 -5.716 0.591 1.00 86.88 85 SER A N 1
ATOM 684 C CA . SER A 1 85 ? 16.513 -6.561 -0.537 1.00 86.88 85 SER A CA 1
ATOM 685 C C . SER A 1 85 ? 15.318 -5.956 -1.276 1.00 86.88 85 SER A C 1
ATOM 687 O O . SER A 1 85 ? 15.323 -5.879 -2.504 1.00 86.88 85 SER A O 1
ATOM 689 N N . LEU A 1 86 ? 14.306 -5.475 -0.549 1.00 87.69 86 LEU A N 1
ATOM 690 C CA . LEU A 1 86 ? 13.126 -4.832 -1.139 1.00 87.69 86 LEU A CA 1
ATOM 691 C C . LEU A 1 86 ? 13.484 -3.536 -1.876 1.00 87.69 86 LEU A C 1
ATOM 693 O O . LEU A 1 86 ? 12.992 -3.289 -2.980 1.00 87.69 86 LEU A O 1
ATOM 697 N N . LYS A 1 87 ? 14.398 -2.748 -1.310 1.00 89.62 87 LYS A N 1
ATOM 698 C CA . LYS A 1 87 ? 14.968 -1.566 -1.951 1.00 89.62 87 LYS A CA 1
ATOM 699 C C . LYS A 1 87 ? 15.668 -1.921 -3.259 1.00 89.62 87 LYS A C 1
ATOM 701 O O . LYS A 1 87 ? 15.389 -1.302 -4.282 1.00 89.62 87 LYS A O 1
ATOM 706 N N . MET A 1 88 ? 16.523 -2.942 -3.256 1.00 87.81 88 MET A N 1
ATOM 707 C CA . MET A 1 88 ? 17.239 -3.373 -4.459 1.00 87.81 88 MET A CA 1
ATOM 708 C C . MET A 1 88 ? 16.283 -3.880 -5.548 1.00 87.81 88 MET A C 1
ATOM 710 O O . MET A 1 88 ? 16.449 -3.538 -6.719 1.00 87.81 88 MET A O 1
ATOM 714 N N . VAL A 1 89 ? 15.239 -4.635 -5.176 1.00 87.50 89 VAL A N 1
ATOM 715 C CA . VAL A 1 89 ? 14.155 -5.013 -6.103 1.00 87.50 89 VAL A CA 1
ATOM 716 C C . VAL A 1 89 ? 13.536 -3.765 -6.722 1.00 87.50 89 VAL A C 1
ATOM 718 O O . VAL A 1 89 ? 13.368 -3.704 -7.941 1.00 87.50 89 VAL A O 1
ATOM 721 N N . SER A 1 90 ? 13.223 -2.759 -5.909 1.00 86.31 90 SER A N 1
ATOM 722 C CA . SER A 1 90 ? 12.615 -1.525 -6.390 1.00 86.31 90 SER A CA 1
ATOM 723 C C . SER A 1 90 ? 13.520 -0.749 -7.348 1.00 86.31 90 SER A C 1
ATOM 725 O O . SER A 1 90 ? 13.071 -0.359 -8.426 1.00 86.31 90 SER A O 1
ATOM 727 N N . GLU A 1 91 ? 14.780 -0.524 -6.977 1.00 88.62 91 GLU A N 1
ATOM 728 C CA . GLU A 1 91 ? 15.751 0.231 -7.780 1.00 88.62 91 GLU A CA 1
ATOM 729 C C . GLU A 1 91 ? 16.017 -0.443 -9.135 1.00 88.62 91 GLU A C 1
ATOM 731 O O . GLU A 1 91 ? 16.112 0.240 -10.156 1.00 88.62 91 GLU A O 1
ATOM 736 N N . ASN A 1 92 ? 16.045 -1.779 -9.171 1.00 87.81 92 ASN A N 1
ATOM 737 C CA . ASN A 1 92 ? 16.213 -2.543 -10.407 1.00 87.81 92 ASN A CA 1
ATOM 738 C C . ASN A 1 92 ? 14.936 -2.591 -11.261 1.00 87.81 92 ASN A C 1
ATOM 740 O O . ASN A 1 92 ? 15.015 -2.646 -12.489 1.00 87.81 92 ASN A O 1
ATOM 744 N N . THR A 1 93 ? 13.756 -2.586 -10.635 1.00 88.44 93 THR A N 1
ATOM 745 C CA . THR A 1 93 ? 12.475 -2.746 -11.341 1.00 88.44 93 THR A CA 1
ATOM 746 C C . THR A 1 93 ? 11.994 -1.446 -11.975 1.00 88.44 93 THR A C 1
ATOM 748 O O . THR A 1 93 ? 11.582 -1.460 -13.134 1.00 88.44 93 THR A O 1
ATOM 751 N N . ALA A 1 94 ? 12.080 -0.318 -11.264 1.00 86.38 94 ALA A N 1
ATOM 752 C CA . ALA A 1 94 ? 11.569 0.973 -11.729 1.00 86.38 94 ALA A CA 1
ATOM 753 C C . ALA A 1 94 ? 11.981 1.350 -13.175 1.00 86.38 94 ALA A C 1
ATOM 755 O O . ALA A 1 94 ? 11.091 1.638 -13.981 1.00 86.38 94 ALA A O 1
ATOM 756 N N . PRO A 1 95 ? 13.270 1.292 -13.579 1.00 86.00 95 PRO A N 1
ATOM 757 C CA . PRO A 1 95 ? 13.657 1.616 -14.954 1.00 86.00 95 PRO A CA 1
ATOM 758 C C . PRO A 1 95 ? 13.131 0.607 -15.988 1.00 86.00 95 PRO A C 1
ATOM 760 O O . PRO A 1 95 ? 12.862 0.980 -17.129 1.00 86.00 95 PRO A O 1
ATOM 763 N N . LEU A 1 96 ? 12.959 -0.666 -15.617 1.00 87.06 96 LEU A N 1
ATOM 764 C CA . LEU A 1 96 ? 12.440 -1.699 -16.521 1.00 87.06 96 LEU A CA 1
ATOM 765 C C . LEU A 1 96 ? 10.950 -1.508 -16.803 1.00 87.06 96 LEU A C 1
ATOM 767 O O . LEU A 1 96 ? 10.521 -1.697 -17.943 1.00 87.06 96 LEU A O 1
ATOM 771 N N . LEU A 1 97 ? 10.180 -1.101 -15.790 1.00 84.94 97 LEU A N 1
ATOM 772 C CA . LEU A 1 97 ? 8.765 -0.769 -15.957 1.00 84.94 97 LEU A CA 1
ATOM 773 C C . LEU A 1 97 ? 8.598 0.425 -16.899 1.00 84.94 97 LEU A C 1
ATOM 775 O O . LEU A 1 97 ? 7.840 0.338 -17.858 1.00 84.94 97 LEU A O 1
ATOM 779 N N . LEU A 1 98 ? 9.380 1.492 -16.703 1.00 80.81 98 LEU A N 1
ATOM 780 C CA . LEU A 1 98 ? 9.352 2.668 -17.583 1.00 80.81 98 LEU A CA 1
ATOM 781 C C . LEU A 1 98 ? 9.706 2.333 -19.041 1.00 80.81 98 LEU A C 1
ATOM 783 O O . LEU A 1 98 ? 9.117 2.897 -19.957 1.00 80.81 98 LEU A O 1
ATOM 787 N N . ASN A 1 99 ? 10.637 1.402 -19.265 1.00 81.81 99 ASN A N 1
ATOM 788 C CA . ASN A 1 99 ? 11.056 1.005 -20.614 1.00 81.81 99 ASN A CA 1
ATOM 789 C C . ASN A 1 99 ? 10.099 0.015 -21.300 1.00 81.81 99 ASN A C 1
ATOM 791 O O . ASN A 1 99 ? 10.105 -0.080 -22.526 1.00 81.81 99 ASN A O 1
ATOM 795 N N . THR A 1 100 ? 9.318 -0.747 -20.530 1.00 80.06 100 THR A N 1
ATOM 796 C CA . THR A 1 100 ? 8.373 -1.753 -21.059 1.00 80.06 100 THR A CA 1
ATOM 797 C C . THR A 1 100 ? 6.952 -1.201 -21.177 1.00 80.06 100 THR A C 1
ATOM 799 O O . THR A 1 100 ? 6.137 -1.711 -21.947 1.00 80.06 100 THR A O 1
ATOM 802 N N . GLY A 1 101 ? 6.645 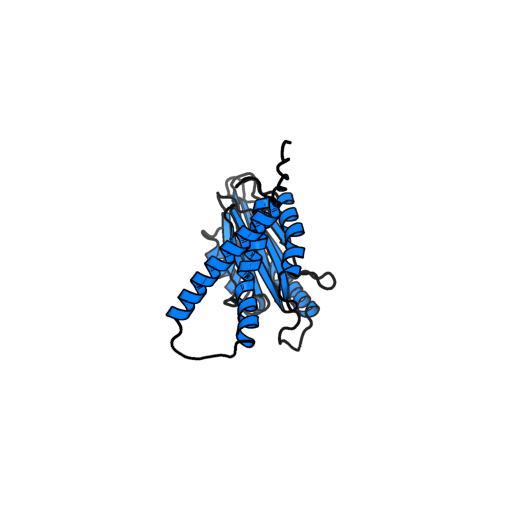-0.175 -20.391 1.00 74.62 101 GLY A N 1
ATOM 803 C CA . GLY A 1 101 ? 5.340 0.444 -20.306 1.00 74.62 101 GLY A CA 1
ATOM 804 C C . GLY A 1 101 ? 4.942 1.298 -21.506 1.00 74.62 101 GLY A C 1
ATOM 805 O O . GLY A 1 101 ? 5.732 1.625 -22.390 1.00 74.62 101 GLY A O 1
ATOM 806 N N . THR A 1 102 ? 3.666 1.669 -21.528 1.00 78.06 102 THR A N 1
ATOM 807 C CA . THR A 1 102 ? 3.097 2.593 -22.508 1.00 78.06 102 THR A CA 1
ATOM 808 C C . THR A 1 102 ? 3.574 4.013 -22.201 1.00 78.06 102 THR A C 1
ATOM 810 O O . THR A 1 102 ? 3.525 4.444 -21.053 1.00 78.06 102 THR A O 1
ATOM 813 N N . GLN A 1 103 ? 3.977 4.766 -23.228 1.00 73.25 103 GLN A N 1
ATOM 814 C CA . GLN A 1 103 ? 4.591 6.098 -23.079 1.00 73.25 103 GLN A CA 1
ATOM 815 C C . GLN A 1 103 ? 3.705 7.145 -22.381 1.00 73.25 103 GLN A C 1
ATOM 817 O O . GLN A 1 103 ? 4.223 8.118 -21.843 1.00 73.25 103 GLN A O 1
ATOM 822 N N . ASP A 1 104 ? 2.386 6.949 -22.368 1.00 79.19 104 ASP A N 1
ATOM 823 C CA . ASP A 1 104 ? 1.441 7.868 -21.726 1.00 79.19 104 ASP A CA 1
ATOM 824 C C . ASP A 1 104 ? 1.240 7.599 -20.226 1.00 79.19 104 ASP A C 1
ATOM 826 O O . ASP A 1 104 ? 0.498 8.335 -19.570 1.00 79.19 104 ASP A O 1
ATOM 830 N N . TYR A 1 105 ? 1.878 6.564 -19.670 1.00 83.56 105 TYR A N 1
ATOM 831 C CA . TYR A 1 105 ? 1.709 6.158 -18.278 1.00 83.56 105 TYR A CA 1
ATOM 832 C C . TYR A 1 105 ? 3.013 6.232 -17.479 1.00 83.56 105 TYR A C 1
ATOM 834 O O . TYR A 1 105 ? 4.059 5.741 -17.897 1.00 83.56 105 TYR A O 1
ATOM 842 N N . GLY A 1 106 ? 2.908 6.770 -16.265 1.00 85.62 106 GLY A N 1
ATOM 843 C CA . GLY A 1 106 ? 3.864 6.521 -15.192 1.00 85.62 106 GLY A CA 1
ATOM 844 C C . GLY A 1 106 ? 3.508 5.228 -14.464 1.00 85.62 106 GLY A C 1
ATOM 845 O O . GLY A 1 106 ? 2.334 4.868 -14.384 1.00 85.62 106 GLY A O 1
ATOM 846 N N . TYR A 1 107 ? 4.510 4.549 -13.914 1.00 89.12 107 TYR A N 1
ATOM 847 C CA . TYR A 1 107 ? 4.328 3.323 -13.140 1.00 89.12 107 TYR A CA 1
ATOM 848 C C . TYR A 1 107 ? 4.842 3.527 -11.727 1.00 89.12 107 TYR A C 1
ATOM 850 O O . TYR A 1 107 ? 5.887 4.142 -11.521 1.00 89.12 107 TYR A O 1
ATOM 858 N N . GLU A 1 108 ? 4.100 2.993 -10.773 1.00 92.31 108 GLU A N 1
ATOM 859 C CA . GLU A 1 108 ? 4.410 3.054 -9.355 1.00 92.31 108 GLU A CA 1
ATOM 860 C C . GLU A 1 108 ? 4.124 1.694 -8.727 1.00 92.31 108 GLU A C 1
ATOM 862 O O . GLU A 1 108 ? 3.276 0.947 -9.213 1.00 92.31 108 GLU A O 1
ATOM 867 N N . PHE A 1 109 ? 4.825 1.330 -7.661 1.00 94.00 109 PHE A N 1
ATOM 868 C CA . PHE A 1 109 ? 4.560 0.060 -6.992 1.00 94.00 109 PHE A CA 1
ATOM 869 C C . PHE A 1 109 ? 5.017 0.057 -5.541 1.00 94.00 109 PHE A C 1
ATOM 871 O O . PHE A 1 109 ? 5.860 0.851 -5.127 1.00 94.00 109 PHE A O 1
ATOM 878 N N . VAL A 1 110 ? 4.484 -0.890 -4.778 1.00 94.69 110 VAL A N 1
ATOM 879 C CA . VAL A 1 110 ? 5.009 -1.272 -3.467 1.00 94.69 110 VAL A CA 1
ATOM 880 C C . VAL A 1 110 ? 5.346 -2.755 -3.467 1.00 94.69 110 VAL A C 1
ATOM 882 O O . VAL A 1 110 ? 4.631 -3.570 -4.055 1.00 94.69 110 VAL A O 1
ATOM 885 N N . VAL A 1 111 ? 6.436 -3.091 -2.788 1.00 92.62 111 VAL A N 1
ATOM 886 C CA . VAL A 1 111 ? 6.818 -4.460 -2.444 1.00 92.62 111 VAL A CA 1
ATOM 887 C C . VAL A 1 111 ? 6.809 -4.581 -0.926 1.00 92.62 111 VAL A C 1
ATOM 889 O O . VAL A 1 111 ? 7.401 -3.753 -0.235 1.00 92.62 111 VAL A O 1
ATOM 892 N N . ILE A 1 112 ? 6.097 -5.572 -0.401 1.00 91.44 112 ILE A N 1
ATOM 893 C CA . ILE A 1 112 ? 5.873 -5.738 1.036 1.00 91.44 112 ILE A CA 1
ATOM 894 C C . ILE A 1 112 ? 6.306 -7.147 1.417 1.00 91.44 112 ILE A C 1
ATOM 896 O O . ILE A 1 112 ? 5.820 -8.125 0.846 1.00 91.44 112 ILE A O 1
ATOM 900 N N . GLY A 1 113 ? 7.216 -7.251 2.384 1.00 87.12 113 GLY A N 1
ATOM 901 C CA . GLY A 1 113 ? 7.561 -8.531 2.985 1.00 87.12 113 GLY A CA 1
ATOM 902 C C . GLY A 1 113 ? 6.361 -9.069 3.757 1.00 87.12 113 GLY A C 1
ATOM 903 O O . GLY A 1 113 ? 5.873 -8.414 4.678 1.00 87.12 113 GLY A O 1
ATOM 904 N N . ALA A 1 114 ? 5.865 -10.246 3.379 1.00 75.25 114 ALA A N 1
ATOM 905 C CA . ALA A 1 114 ? 4.844 -10.949 4.139 1.00 75.25 114 ALA A CA 1
ATOM 906 C C . ALA A 1 114 ? 5.511 -12.029 4.990 1.00 75.25 114 ALA A C 1
ATOM 908 O O . ALA A 1 114 ? 6.259 -12.871 4.491 1.00 75.25 114 ALA A O 1
ATOM 909 N N . THR A 1 115 ? 5.214 -12.040 6.285 1.00 70.25 115 THR A N 1
ATOM 910 C CA . THR A 1 115 ? 5.612 -13.143 7.157 1.00 70.25 115 THR A CA 1
ATOM 911 C C . THR A 1 115 ? 4.552 -14.245 7.094 1.00 70.25 115 THR A C 1
ATOM 913 O O . THR A 1 115 ? 3.350 -13.989 7.098 1.00 70.25 115 THR A O 1
ATOM 916 N N . ASP A 1 116 ? 4.962 -15.516 7.037 1.00 65.12 116 ASP A N 1
ATOM 917 C CA . ASP A 1 116 ? 4.008 -16.639 6.944 1.00 65.12 116 ASP A CA 1
ATOM 918 C C . ASP A 1 116 ? 3.161 -16.827 8.219 1.00 65.12 116 ASP A C 1
ATOM 920 O O . ASP A 1 116 ? 2.190 -17.589 8.235 1.00 65.12 116 ASP A O 1
ATOM 924 N N . LYS A 1 117 ? 3.522 -16.156 9.320 1.00 75.00 117 LYS A N 1
ATOM 925 C CA . LYS A 1 117 ? 2.831 -16.241 10.608 1.00 75.00 117 LYS A CA 1
ATOM 926 C C . LYS A 1 117 ? 2.395 -14.853 11.048 1.00 75.00 117 LYS A C 1
ATOM 928 O O . LYS A 1 117 ? 3.232 -13.984 11.229 1.00 75.00 117 LYS A O 1
ATOM 933 N N . ASN A 1 118 ? 1.104 -14.717 11.349 1.00 87.88 118 ASN A N 1
ATOM 934 C CA . ASN A 1 118 ? 0.498 -13.507 11.910 1.00 87.88 118 ASN A CA 1
ATOM 935 C C . ASN A 1 118 ? 0.537 -12.270 10.998 1.00 87.88 118 ASN A C 1
ATOM 937 O O . ASN A 1 118 ? 0.783 -11.157 11.463 1.00 87.88 118 ASN A O 1
ATOM 941 N N . TYR A 1 119 ? 0.242 -12.481 9.718 1.00 90.94 119 TYR A N 1
ATOM 942 C CA . TYR A 1 119 ? 0.173 -11.441 8.703 1.00 90.94 119 TYR A CA 1
ATOM 943 C C . TYR A 1 119 ? -1.159 -11.512 7.945 1.00 90.94 119 TYR A C 1
ATOM 945 O O . TYR A 1 119 ? -1.627 -12.593 7.580 1.00 90.94 119 TYR A O 1
ATOM 953 N N . GLU A 1 120 ? -1.766 -10.356 7.692 1.00 93.38 120 GLU A N 1
ATOM 954 C CA . GLU A 1 120 ? -2.938 -10.189 6.834 1.00 93.38 120 GLU A CA 1
ATOM 955 C C . GLU A 1 120 ? -2.675 -9.071 5.825 1.00 93.38 120 GLU A C 1
ATOM 957 O O . GLU A 1 120 ? -2.137 -8.019 6.172 1.00 93.38 120 GLU A O 1
ATOM 962 N N . PHE A 1 121 ? -3.126 -9.279 4.590 1.00 94.19 121 PHE A N 1
ATOM 963 C CA . PHE A 1 121 ? -3.071 -8.281 3.532 1.00 94.19 121 PHE A CA 1
ATOM 964 C C . PHE A 1 121 ? -4.453 -8.077 2.923 1.00 94.19 121 PHE A C 1
ATOM 966 O O . PHE A 1 121 ? -5.223 -9.025 2.752 1.00 94.19 121 PHE A O 1
ATOM 973 N N . PHE A 1 122 ? -4.765 -6.827 2.615 1.00 95.31 122 PHE A N 1
ATOM 974 C CA . PHE A 1 122 ? -5.985 -6.408 1.949 1.00 95.31 122 PHE A CA 1
ATOM 975 C C . PHE A 1 122 ? -5.633 -5.478 0.790 1.00 95.31 122 PHE A C 1
ATOM 977 O O . PHE A 1 122 ? -4.799 -4.589 0.945 1.00 95.31 122 PHE A O 1
ATOM 984 N N . PHE A 1 123 ? -6.317 -5.646 -0.339 1.00 94.62 123 PHE A N 1
ATOM 985 C CA . PHE A 1 123 ? -6.215 -4.778 -1.506 1.00 94.62 123 PHE A CA 1
ATOM 986 C C . PHE A 1 123 ? -7.603 -4.495 -2.071 1.00 94.62 123 PHE A C 1
ATOM 988 O O . PHE A 1 123 ? -8.466 -5.375 -2.079 1.00 94.62 123 PHE A O 1
ATOM 995 N N . ASP A 1 124 ? -7.797 -3.269 -2.542 1.00 91.81 124 ASP A N 1
ATOM 996 C CA . ASP A 1 124 ? -9.028 -2.818 -3.175 1.00 91.81 124 ASP A CA 1
ATOM 997 C C . ASP A 1 124 ? -8.724 -1.745 -4.218 1.00 91.81 124 ASP A C 1
ATOM 999 O O . ASP A 1 124 ? -8.063 -0.741 -3.940 1.00 91.81 124 ASP A O 1
ATOM 1003 N N . ASP A 1 125 ? -9.215 -1.990 -5.425 1.00 87.44 125 ASP A N 1
ATOM 1004 C CA . ASP A 1 125 ? -9.073 -1.141 -6.602 1.00 87.44 125 ASP A CA 1
ATOM 1005 C C . ASP A 1 125 ? -10.286 -0.223 -6.816 1.00 87.44 125 ASP A C 1
ATOM 1007 O O . ASP A 1 125 ? -10.374 0.452 -7.838 1.00 87.44 125 ASP A O 1
ATOM 1011 N N . PHE A 1 126 ? -11.243 -0.197 -5.881 1.00 83.69 126 PHE A N 1
ATOM 1012 C CA . PHE A 1 126 ? -12.480 0.581 -5.976 1.00 83.69 126 PHE A CA 1
ATOM 1013 C C . PHE A 1 126 ? -13.274 0.314 -7.266 1.00 83.69 126 PHE A C 1
ATOM 1015 O O . PHE A 1 126 ? -13.881 1.237 -7.820 1.00 83.69 126 PHE A O 1
ATOM 1022 N N . ASP A 1 127 ? -13.236 -0.926 -7.766 1.00 71.19 127 ASP A N 1
ATOM 1023 C CA . ASP A 1 127 ? -13.812 -1.348 -9.047 1.00 71.19 127 ASP A CA 1
ATOM 1024 C C . ASP A 1 127 ? -13.178 -0.654 -10.279 1.00 71.19 127 ASP A C 1
ATOM 1026 O O . ASP A 1 127 ? -13.724 -0.694 -11.386 1.00 71.19 127 ASP A O 1
ATOM 1030 N N . ARG A 1 128 ? -11.998 -0.031 -10.123 1.00 67.38 128 ARG A N 1
ATOM 1031 C CA . ARG A 1 128 ? -11.188 0.582 -11.193 1.00 67.38 128 ARG A CA 1
ATOM 1032 C C . ARG A 1 128 ? -10.139 -0.407 -11.701 1.00 67.38 128 ARG A C 1
ATOM 1034 O O . ARG A 1 128 ? -8.939 -0.138 -11.674 1.00 67.38 128 ARG A O 1
ATOM 1041 N N . GLN A 1 129 ? -10.621 -1.537 -12.221 1.00 59.19 129 GLN A N 1
ATOM 1042 C CA . GLN A 1 129 ? -9.844 -2.727 -12.622 1.00 59.19 129 GLN A CA 1
ATOM 1043 C C . GLN A 1 129 ? -8.672 -2.481 -13.596 1.00 59.19 129 GLN A C 1
ATOM 1045 O O . GLN A 1 129 ? -7.917 -3.402 -13.903 1.00 59.19 129 GLN A O 1
ATOM 1050 N N . SER A 1 130 ? -8.517 -1.271 -14.138 1.00 66.62 130 SER A N 1
ATOM 1051 C CA . SER A 1 130 ? -7.491 -0.937 -15.122 1.00 66.62 130 SER A CA 1
ATOM 1052 C C . SER A 1 130 ? -6.243 -0.264 -14.557 1.00 66.62 130 SER A C 1
ATOM 1054 O O . SER A 1 130 ? -5.266 -0.173 -15.304 1.00 66.62 130 SER A O 1
ATOM 1056 N N . ASP A 1 131 ? -6.257 0.231 -13.317 1.00 81.69 131 ASP A N 1
ATOM 1057 C CA . ASP A 1 131 ? -5.253 1.211 -12.866 1.00 81.69 131 ASP A CA 1
ATOM 1058 C C . ASP A 1 131 ? -4.296 0.666 -11.808 1.00 81.69 131 ASP A C 1
ATOM 1060 O O . ASP A 1 131 ? -3.130 1.051 -11.804 1.00 81.69 131 ASP A O 1
ATOM 1064 N N . CYS A 1 132 ? -4.740 -0.294 -10.996 1.00 89.44 132 CYS A N 1
ATOM 1065 C CA . CYS A 1 132 ? -3.890 -1.000 -10.046 1.00 89.44 132 CYS A CA 1
ATOM 1066 C C . CYS A 1 132 ? -4.108 -2.505 -10.098 1.00 89.44 132 CYS A C 1
ATOM 1068 O O . CYS A 1 132 ? -5.231 -2.966 -10.291 1.00 89.44 132 CYS A O 1
ATOM 1070 N N . VAL A 1 133 ? -3.053 -3.273 -9.835 1.00 90.19 133 VAL A N 1
ATOM 1071 C CA . VAL A 1 133 ? -3.135 -4.727 -9.690 1.00 90.19 133 VAL A CA 1
ATOM 1072 C C . VAL A 1 133 ? -2.308 -5.196 -8.503 1.00 90.19 133 VAL A C 1
ATOM 1074 O O . VAL A 1 133 ? -1.194 -4.731 -8.270 1.00 90.19 133 VAL A O 1
ATOM 1077 N N . TYR A 1 134 ? -2.873 -6.152 -7.773 1.00 91.25 134 TYR A N 1
ATOM 1078 C CA . TYR A 1 134 ? -2.228 -6.874 -6.687 1.00 91.25 134 TYR A CA 1
ATOM 1079 C C . TYR A 1 134 ? -1.762 -8.259 -7.145 1.00 91.25 134 TYR A C 1
ATOM 1081 O O . TYR A 1 134 ? -2.480 -8.956 -7.865 1.00 91.25 134 TYR A O 1
ATOM 1089 N N . ASN A 1 135 ? -0.591 -8.680 -6.673 1.00 88.94 135 ASN A N 1
ATOM 1090 C CA . ASN A 1 135 ? -0.111 -10.048 -6.791 1.00 88.94 135 ASN A CA 1
ATOM 1091 C C . ASN A 1 135 ? 0.540 -10.510 -5.482 1.00 88.94 135 ASN A C 1
ATOM 1093 O O . ASN A 1 135 ? 1.317 -9.779 -4.868 1.00 88.94 135 ASN A O 1
ATOM 1097 N N . ARG A 1 136 ? 0.280 -11.762 -5.099 1.00 83.25 136 ARG A N 1
ATOM 1098 C CA . ARG A 1 136 ? 1.051 -12.451 -4.062 1.00 83.25 136 ARG A CA 1
ATOM 1099 C C . ARG A 1 136 ? 2.035 -13.381 -4.744 1.00 83.25 136 ARG A C 1
ATOM 1101 O O . ARG A 1 136 ? 1.659 -14.460 -5.199 1.00 83.25 136 ARG A O 1
ATOM 1108 N N . GLY A 1 137 ? 3.285 -12.943 -4.846 1.00 70.06 137 GLY A N 1
ATOM 1109 C CA . GLY A 1 137 ? 4.334 -13.735 -5.479 1.00 70.06 137 GLY A CA 1
ATOM 1110 C C . GLY A 1 137 ? 4.651 -15.011 -4.690 1.00 70.06 137 GLY A C 1
ATOM 1111 O O . GLY A 1 137 ? 4.362 -15.124 -3.498 1.00 70.06 137 GLY A O 1
ATOM 1112 N N . GLY A 1 138 ? 5.328 -15.964 -5.337 1.00 65.81 138 GLY A N 1
ATOM 1113 C CA . GLY A 1 138 ? 5.715 -17.251 -4.735 1.00 65.81 138 GLY A CA 1
ATOM 1114 C C . GLY A 1 138 ? 6.719 -17.180 -3.570 1.00 65.81 138 GLY A C 1
ATOM 1115 O O . GLY A 1 138 ? 7.040 -18.218 -3.004 1.00 65.81 138 GLY A O 1
ATOM 1116 N N . TYR A 1 139 ? 7.199 -15.983 -3.209 1.00 68.50 139 TYR A N 1
ATOM 1117 C CA . TYR A 1 139 ? 8.225 -15.750 -2.181 1.00 68.50 139 TYR A CA 1
ATOM 1118 C C . TYR A 1 139 ? 7.684 -15.162 -0.871 1.00 68.50 139 TYR A C 1
ATOM 1120 O O . TYR A 1 139 ? 8.471 -14.720 -0.041 1.00 68.50 139 TYR A O 1
ATOM 1128 N N . GLY A 1 140 ? 6.359 -15.119 -0.686 1.00 74.81 140 GLY A N 1
ATOM 1129 C CA . GLY A 1 140 ? 5.775 -14.433 0.472 1.00 74.81 140 GLY A CA 1
ATOM 1130 C C . GLY A 1 140 ? 5.988 -12.919 0.392 1.00 74.81 140 GLY A C 1
ATOM 1131 O O . GLY A 1 140 ? 6.284 -12.273 1.387 1.00 74.81 140 GLY A O 1
ATOM 1132 N N . ILE A 1 141 ? 5.890 -12.357 -0.814 1.00 85.38 141 ILE A N 1
ATOM 1133 C CA . ILE A 1 141 ? 5.969 -10.915 -1.047 1.00 85.38 141 ILE A CA 1
ATOM 1134 C C . ILE A 1 141 ? 4.662 -10.492 -1.697 1.00 85.38 141 ILE A C 1
ATOM 1136 O O . ILE A 1 141 ? 4.294 -11.004 -2.761 1.00 85.38 141 ILE A O 1
ATOM 1140 N N . ASP A 1 142 ? 3.973 -9.569 -1.039 1.00 90.50 142 ASP A N 1
ATOM 1141 C CA . ASP A 1 142 ? 2.799 -8.914 -1.590 1.00 90.50 142 ASP A CA 1
ATOM 1142 C C . ASP A 1 142 ? 3.257 -7.705 -2.403 1.00 90.50 142 ASP A C 1
ATOM 1144 O O . ASP A 1 142 ? 4.059 -6.883 -1.948 1.00 90.50 142 ASP A O 1
ATOM 1148 N N . THR A 1 143 ? 2.771 -7.615 -3.636 1.00 91.50 143 THR A N 1
ATOM 1149 C CA . THR A 1 143 ? 3.094 -6.517 -4.538 1.00 91.50 143 THR A CA 1
ATOM 1150 C C . THR A 1 143 ? 1.829 -5.852 -5.035 1.00 91.50 143 THR A C 1
ATOM 1152 O O . THR A 1 143 ? 0.853 -6.513 -5.390 1.00 91.50 143 THR A O 1
ATOM 1155 N N . VAL A 1 144 ? 1.846 -4.524 -5.065 1.00 93.69 144 VAL A N 1
ATOM 1156 C CA . VAL A 1 144 ? 0.806 -3.73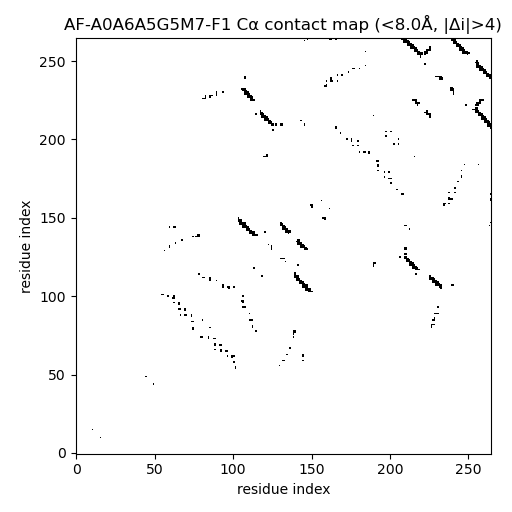5 -5.726 1.00 93.69 144 VAL A CA 1
ATOM 1157 C C . VAL A 1 144 ? 1.494 -2.828 -6.717 1.00 93.69 144 VAL A C 1
ATOM 1159 O O . VAL A 1 144 ? 2.416 -2.107 -6.346 1.00 93.69 144 VAL A O 1
ATOM 1162 N N . ILE A 1 145 ? 1.050 -2.879 -7.966 1.00 92.38 145 ILE A N 1
ATOM 1163 C CA . ILE A 1 145 ? 1.508 -1.993 -9.027 1.00 92.38 145 ILE A CA 1
ATOM 1164 C C . ILE A 1 145 ? 0.352 -1.114 -9.484 1.00 92.38 145 ILE A C 1
ATOM 1166 O O . ILE A 1 145 ? -0.740 -1.613 -9.746 1.00 92.38 145 ILE A O 1
ATOM 1170 N N . GLY A 1 146 ? 0.609 0.185 -9.575 1.00 91.25 146 GLY A N 1
ATOM 1171 C CA . GLY A 1 146 ? -0.282 1.192 -10.127 1.00 91.25 146 GLY A CA 1
ATOM 1172 C C . GLY A 1 146 ? 0.274 1.765 -11.428 1.00 91.25 146 GLY A C 1
ATOM 1173 O O . GLY A 1 146 ? 1.486 1.751 -11.673 1.00 91.25 146 GLY A O 1
ATOM 1174 N N . ARG A 1 147 ? -0.616 2.289 -12.269 1.00 88.12 147 ARG A N 1
ATOM 1175 C CA . ARG A 1 147 ? -0.249 3.124 -13.414 1.00 88.12 147 ARG A CA 1
ATOM 1176 C C . ARG A 1 147 ? -1.009 4.441 -13.386 1.00 88.12 147 ARG A C 1
ATOM 1178 O O . ARG A 1 147 ? -2.219 4.481 -13.175 1.00 88.12 147 ARG A O 1
ATOM 1185 N N . ILE A 1 148 ? -0.318 5.524 -13.706 1.00 85.38 148 ILE A N 1
ATOM 1186 C CA . ILE A 1 148 ? -0.879 6.872 -13.695 1.00 85.38 148 ILE A CA 1
ATOM 1187 C C . ILE A 1 148 ? -0.818 7.438 -15.103 1.00 85.38 148 ILE A C 1
ATOM 1189 O O . ILE A 1 148 ? 0.260 7.641 -15.656 1.00 85.38 148 ILE A O 1
ATOM 1193 N N . LEU A 1 149 ? -1.983 7.708 -15.686 1.00 81.19 149 LEU A N 1
ATOM 1194 C CA . LEU A 1 149 ? -2.076 8.322 -17.005 1.00 81.19 149 LEU A CA 1
ATOM 1195 C C . LEU A 1 149 ? -1.633 9.791 -16.929 1.00 81.19 149 LEU A C 1
ATOM 1197 O O . LEU A 1 149 ? -2.235 10.588 -16.204 1.00 81.19 149 LEU A O 1
ATOM 1201 N N . HIS A 1 150 ? -0.625 10.170 -17.716 1.00 73.19 150 HIS A N 1
ATOM 1202 C CA . HIS A 1 150 ? -0.090 11.535 -17.746 1.00 73.19 150 HIS A CA 1
ATOM 1203 C C . HIS A 1 150 ? -1.139 12.571 -18.180 1.00 73.19 150 HIS A C 1
ATOM 1205 O O . HIS A 1 150 ? -1.169 13.677 -17.643 1.00 73.19 150 HIS A O 1
ATOM 1211 N N . ASN A 1 151 ? -2.040 12.185 -19.090 1.00 62.97 151 ASN A N 1
ATOM 1212 C CA . ASN A 1 151 ? -3.115 13.015 -19.638 1.00 62.97 151 ASN A CA 1
ATOM 1213 C C . ASN A 1 151 ? -4.482 12.327 -19.494 1.00 62.97 151 ASN A C 1
ATOM 1215 O O . ASN A 1 151 ? -5.127 11.992 -20.489 1.00 62.97 151 ASN A O 1
ATOM 1219 N N . SER A 1 152 ? -4.948 12.075 -18.266 1.00 53.62 152 SER A N 1
ATOM 1220 C CA . SER A 1 152 ? -6.347 11.656 -18.107 1.00 53.62 152 SER A CA 1
ATOM 1221 C C . SER A 1 152 ? -7.288 12.803 -18.478 1.00 53.62 152 SER A C 1
ATOM 1223 O O . SER A 1 152 ? -6.990 13.969 -18.225 1.00 53.62 152 SER A O 1
ATOM 1225 N N . THR A 1 153 ? -8.431 12.471 -19.079 1.00 45.34 153 THR A N 1
ATOM 1226 C CA . THR A 1 153 ? -9.461 13.393 -19.595 1.00 45.34 153 THR A CA 1
ATOM 1227 C C . THR A 1 153 ? -10.089 14.335 -18.559 1.00 45.34 153 THR A C 1
ATOM 1229 O O . THR A 1 153 ? -10.976 15.107 -18.923 1.00 45.34 153 THR A O 1
ATOM 1232 N N . ASP A 1 154 ? -9.627 14.320 -17.305 1.00 51.44 154 ASP A N 1
ATOM 1233 C CA . ASP A 1 154 ? -9.791 15.429 -16.362 1.00 51.44 154 ASP A CA 1
ATOM 1234 C C . ASP A 1 154 ? -8.990 16.627 -16.882 1.00 51.44 154 ASP A C 1
ATOM 1236 O O . ASP A 1 154 ? -7.847 16.870 -16.494 1.00 51.44 154 ASP A O 1
ATOM 1240 N N . ARG A 1 155 ? -9.603 17.363 -17.812 1.00 52.44 155 ARG A N 1
ATOM 1241 C CA . ARG A 1 155 ? -9.050 18.562 -18.458 1.00 52.44 155 ARG A CA 1
ATOM 1242 C C . ARG A 1 155 ? -8.757 19.710 -17.481 1.00 52.44 155 ARG A C 1
ATOM 1244 O O . ARG A 1 155 ? -8.209 20.718 -17.913 1.00 52.44 155 ARG A O 1
ATOM 1251 N N . ASP A 1 156 ? -9.090 19.548 -16.202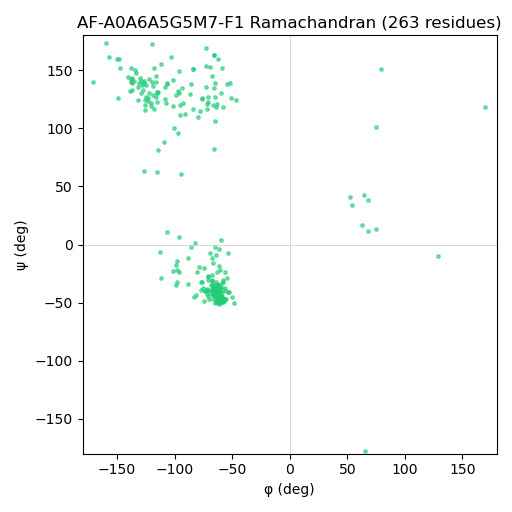 1.00 57.94 156 ASP A N 1
ATOM 1252 C CA . ASP A 1 156 ? -9.052 20.613 -15.203 1.00 57.94 156 ASP A CA 1
ATOM 1253 C C . ASP A 1 156 ? -7.794 20.601 -14.317 1.00 57.94 156 ASP A C 1
ATOM 1255 O O . ASP A 1 156 ? -7.499 21.625 -13.707 1.00 57.94 156 ASP A O 1
ATOM 1259 N N . PHE A 1 157 ? -7.034 19.494 -14.248 1.00 67.62 157 PHE A N 1
ATOM 1260 C CA . PHE A 1 157 ? -5.861 19.392 -13.364 1.00 67.62 157 PHE A CA 1
ATOM 1261 C C . PHE A 1 157 ? -4.663 18.691 -14.016 1.00 67.62 157 PHE A C 1
ATOM 1263 O O . PHE A 1 157 ? -4.768 17.577 -14.539 1.00 67.62 157 PHE A O 1
ATOM 1270 N N . THR A 1 158 ? -3.492 19.313 -13.895 1.00 80.69 158 THR A N 1
ATOM 1271 C CA . THR A 1 158 ? -2.184 18.723 -14.204 1.00 80.69 158 THR A CA 1
ATOM 1272 C C . THR A 1 158 ? -1.887 17.514 -13.308 1.00 80.69 158 THR A C 1
ATOM 1274 O O . THR A 1 158 ? -2.443 17.365 -12.217 1.00 80.69 158 THR A O 1
ATOM 1277 N N . LEU A 1 159 ? -0.963 16.645 -13.732 1.00 79.25 159 LEU A N 1
ATOM 1278 C CA . LEU A 1 159 ? -0.519 15.504 -12.922 1.00 79.25 159 LEU A CA 1
ATOM 1279 C C . LEU A 1 159 ? 0.020 15.941 -11.545 1.00 79.25 159 LEU A C 1
ATOM 1281 O O . LEU A 1 159 ? -0.310 15.329 -10.532 1.00 79.25 159 LEU A O 1
ATOM 1285 N N . ALA A 1 160 ? 0.775 17.042 -11.497 1.00 82.81 160 ALA A N 1
ATOM 1286 C CA . ALA A 1 160 ? 1.275 17.617 -10.250 1.00 82.81 160 ALA A CA 1
ATOM 1287 C C . ALA A 1 160 ? 0.133 18.055 -9.316 1.00 82.81 160 ALA A C 1
ATOM 1289 O O . ALA A 1 160 ? 0.174 17.778 -8.120 1.00 82.81 160 ALA A O 1
ATOM 1290 N N . GLU A 1 161 ? -0.918 18.686 -9.849 1.00 83.25 161 GLU A N 1
ATOM 1291 C CA . GLU A 1 161 ? -2.089 19.092 -9.061 1.00 83.25 161 GLU A CA 1
ATOM 1292 C C . GLU A 1 161 ? -2.884 17.894 -8.539 1.00 83.25 161 GLU A C 1
ATOM 1294 O O . GLU A 1 161 ? -3.352 17.931 -7.400 1.00 83.25 161 GLU A O 1
ATOM 1299 N N . LYS A 1 162 ? -3.004 16.815 -9.326 1.00 81.88 162 LYS A N 1
ATOM 1300 C CA . LYS A 1 162 ? -3.641 15.564 -8.884 1.00 81.88 162 LYS A CA 1
ATOM 1301 C C . LYS A 1 162 ? -2.887 14.958 -7.702 1.00 81.88 162 LYS A C 1
ATOM 1303 O O . LYS A 1 162 ? -3.499 14.695 -6.666 1.00 81.88 162 LYS A O 1
ATOM 1308 N N . ILE A 1 163 ? -1.566 14.800 -7.824 1.00 83.88 163 ILE A N 1
ATOM 1309 C CA . ILE A 1 163 ? -0.725 14.268 -6.742 1.00 83.88 163 ILE A CA 1
ATOM 1310 C C . ILE A 1 163 ? -0.792 15.191 -5.517 1.00 83.88 163 ILE A C 1
ATOM 1312 O O . ILE A 1 163 ? -1.040 14.719 -4.411 1.00 83.88 163 ILE A O 1
ATOM 1316 N N . PHE A 1 164 ? -0.677 16.511 -5.697 1.00 84.38 164 PHE A N 1
ATOM 1317 C CA . PHE A 1 164 ? -0.768 17.477 -4.599 1.00 84.38 164 PHE A CA 1
ATOM 1318 C C . PHE A 1 164 ? -2.113 17.409 -3.864 1.00 84.38 164 PHE A C 1
ATOM 1320 O O . PHE A 1 164 ? -2.160 17.364 -2.634 1.00 84.38 164 PHE A O 1
ATOM 1327 N N . ARG A 1 165 ? -3.226 17.376 -4.606 1.00 85.38 165 ARG A N 1
ATOM 1328 C CA . ARG A 1 165 ? -4.579 17.277 -4.045 1.00 85.38 165 ARG A CA 1
ATOM 1329 C C . ARG A 1 165 ? -4.744 16.002 -3.222 1.00 85.38 165 ARG A C 1
ATOM 1331 O O . ARG A 1 165 ? -5.276 16.073 -2.116 1.00 85.38 165 ARG A O 1
ATOM 1338 N N . ARG A 1 166 ? -4.265 14.864 -3.728 1.00 85.06 166 ARG A N 1
ATOM 1339 C CA . ARG A 1 166 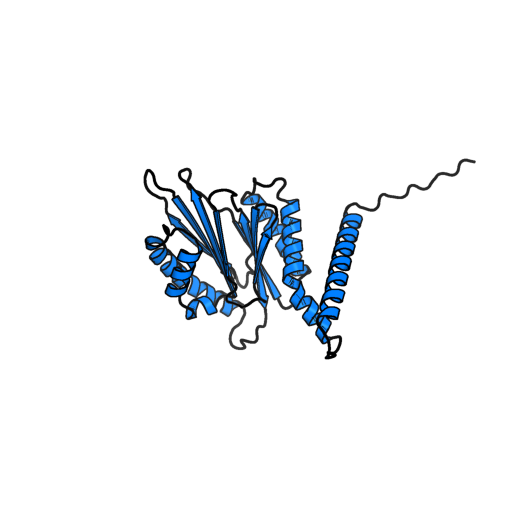? -4.285 13.572 -3.022 1.00 85.06 166 ARG A CA 1
ATOM 1340 C C . ARG A 1 166 ? -3.373 13.578 -1.796 1.00 85.06 166 ARG A C 1
ATOM 1342 O O . ARG A 1 166 ? -3.801 13.142 -0.733 1.00 85.06 166 ARG A O 1
ATOM 1349 N N . GLY A 1 167 ? -2.196 14.196 -1.894 1.00 81.75 167 GLY A N 1
ATOM 1350 C CA . GLY A 1 167 ? -1.303 14.444 -0.760 1.00 81.75 167 GLY A CA 1
ATOM 1351 C C . GLY A 1 167 ? -1.962 15.290 0.335 1.00 81.75 167 GLY A C 1
ATOM 1352 O O . GLY A 1 167 ? -1.859 14.973 1.513 1.00 81.75 167 GLY A O 1
ATOM 1353 N N . LYS A 1 168 ? -2.756 16.305 -0.021 1.00 83.62 168 LYS A N 1
ATOM 1354 C CA . LYS A 1 168 ? -3.550 17.057 0.964 1.00 83.62 168 LYS A CA 1
ATOM 1355 C C . LYS A 1 168 ? -4.652 16.203 1.607 1.00 83.62 168 LYS A C 1
ATOM 1357 O O . LYS A 1 168 ? -4.947 16.362 2.789 1.00 83.62 168 LYS A O 1
ATOM 1362 N N . GLN A 1 169 ? -5.268 15.287 0.854 1.00 86.62 169 GLN A N 1
ATOM 1363 C CA . GLN A 1 169 ? -6.214 14.322 1.430 1.00 86.62 169 GLN A CA 1
ATOM 1364 C C . GLN A 1 169 ? -5.523 13.325 2.371 1.00 86.62 169 GLN A C 1
ATOM 1366 O O . GLN A 1 169 ? -6.171 12.847 3.301 1.00 86.62 169 GLN A O 1
ATOM 1371 N N . ALA A 1 170 ? -4.227 13.050 2.187 1.00 83.69 170 ALA A N 1
ATOM 1372 C CA . ALA A 1 170 ? -3.458 12.159 3.053 1.00 83.69 170 ALA A CA 1
ATOM 1373 C C . ALA A 1 170 ? -3.405 12.630 4.512 1.00 83.69 170 ALA A C 1
ATOM 1375 O O . ALA A 1 170 ? -3.488 11.802 5.416 1.00 83.69 170 ALA A O 1
ATOM 1376 N N . GLU A 1 171 ? -3.318 13.940 4.764 1.00 85.50 171 GLU A 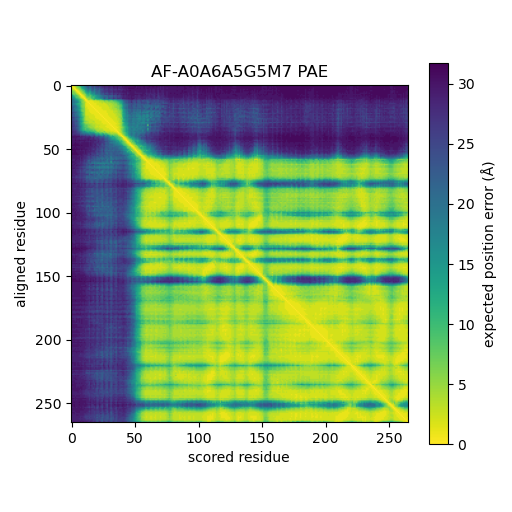N 1
ATOM 1377 C CA . GLU A 1 171 ? -3.339 14.484 6.131 1.00 85.50 171 GLU A CA 1
ATOM 1378 C C . GLU A 1 171 ? -4.658 14.142 6.831 1.00 85.50 171 GLU A C 1
ATOM 1380 O O . GLU A 1 171 ? -4.672 13.574 7.925 1.00 85.50 171 GLU A O 1
ATOM 1385 N N . LYS A 1 172 ? -5.777 14.387 6.141 1.00 90.44 172 LYS A N 1
ATOM 1386 C CA . LYS A 1 172 ? -7.116 14.049 6.632 1.00 90.44 172 LYS A CA 1
ATOM 1387 C C . LYS A 1 172 ? -7.306 12.537 6.784 1.00 90.44 172 LYS A C 1
ATOM 1389 O O . LYS A 1 172 ? -7.914 12.092 7.756 1.00 90.44 172 LYS A O 1
ATOM 1394 N N . LEU A 1 173 ? -6.781 11.739 5.850 1.00 92.56 173 LEU A N 1
ATOM 1395 C CA . LEU A 1 173 ? -6.772 10.277 5.954 1.00 92.56 173 LEU A CA 1
ATOM 1396 C C . LEU A 1 173 ? -6.016 9.818 7.196 1.00 92.56 173 LEU A C 1
ATOM 1398 O O . LEU A 1 173 ? -6.520 8.970 7.927 1.00 92.56 173 LEU A O 1
ATOM 1402 N N . ASN A 1 174 ? -4.843 10.391 7.459 1.00 93.81 174 ASN A N 1
ATOM 1403 C CA . ASN A 1 174 ? -4.048 10.050 8.626 1.00 93.81 174 ASN A CA 1
ATOM 1404 C C . ASN A 1 174 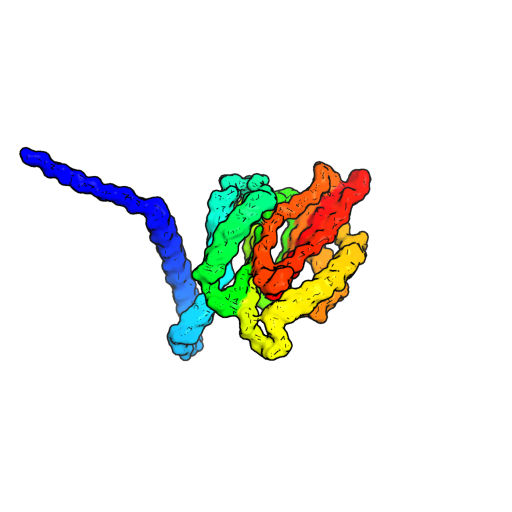? -4.811 10.363 9.916 1.00 93.81 174 ASN A C 1
ATOM 1406 O O . ASN A 1 174 ? -4.905 9.494 10.776 1.00 93.81 174 ASN A O 1
ATOM 1410 N N . GLU A 1 175 ? -5.427 11.540 10.040 1.00 94.00 175 GLU A N 1
ATOM 1411 C CA . GLU A 1 175 ? -6.249 11.881 11.211 1.00 94.00 175 GLU A CA 1
ATOM 1412 C C . GLU A 1 175 ? -7.377 10.865 11.454 1.00 94.00 175 GLU A C 1
ATOM 1414 O O . GLU A 1 175 ? -7.548 10.379 12.578 1.00 94.00 175 GLU A O 1
ATOM 1419 N N . ILE A 1 176 ? -8.115 10.499 10.399 1.00 94.88 176 ILE A N 1
ATOM 1420 C CA . ILE A 1 176 ? -9.200 9.511 10.478 1.00 94.88 176 ILE A CA 1
ATOM 1421 C C . ILE A 1 176 ? -8.646 8.139 10.870 1.00 94.88 176 ILE A C 1
ATOM 1423 O O . ILE A 1 176 ? -9.166 7.517 11.795 1.00 94.88 176 ILE A O 1
ATOM 1427 N N . ILE A 1 177 ? -7.573 7.681 10.219 1.00 95.12 177 ILE A N 1
ATOM 1428 C CA . ILE A 1 177 ? -6.945 6.386 10.497 1.00 95.12 177 ILE A CA 1
ATOM 1429 C C . ILE A 1 177 ? -6.453 6.332 11.942 1.00 95.12 177 ILE A C 1
ATOM 1431 O O . ILE A 1 177 ? -6.814 5.401 12.652 1.00 95.12 177 ILE A O 1
ATOM 1435 N N . GLN A 1 178 ? -5.693 7.321 12.423 1.00 95.25 178 GLN A N 1
ATOM 1436 C CA . GLN A 1 178 ? -5.193 7.316 13.804 1.00 95.25 178 GLN A CA 1
ATOM 1437 C C . GLN A 1 178 ? -6.342 7.299 14.825 1.00 95.25 178 GLN A C 1
ATOM 1439 O O . GLN A 1 178 ? -6.300 6.541 15.800 1.00 95.25 178 GLN A O 1
ATOM 1444 N N . SER A 1 179 ? -7.382 8.108 14.592 1.00 94.56 179 SER A N 1
ATOM 1445 C CA . SER A 1 179 ? -8.553 8.203 15.470 1.00 94.56 179 SER A CA 1
ATOM 1446 C C . SER A 1 179 ? -9.351 6.898 15.510 1.00 94.56 179 SER A C 1
ATOM 1448 O O . SER A 1 179 ? -9.636 6.372 16.589 1.00 94.56 179 SER A O 1
ATOM 1450 N N . GLU A 1 180 ? -9.694 6.339 14.350 1.00 95.62 180 GLU A N 1
ATOM 1451 C CA . GLU A 1 180 ? -10.557 5.161 14.265 1.00 95.62 180 GLU A CA 1
ATOM 1452 C C . GLU A 1 180 ? -9.807 3.878 14.616 1.00 95.62 180 GLU A C 1
ATOM 1454 O O . GLU A 1 180 ? -10.334 3.059 15.372 1.00 95.62 180 GLU A O 1
ATOM 1459 N N . MET A 1 181 ? -8.547 3.728 14.189 1.00 94.12 181 MET A N 1
ATOM 1460 C CA . MET A 1 181 ? -7.736 2.551 14.515 1.00 94.12 181 MET A CA 1
ATOM 1461 C C . MET A 1 181 ? -7.572 2.355 16.018 1.00 94.12 181 MET A C 1
ATOM 1463 O O . MET A 1 181 ? -7.602 1.215 16.473 1.00 94.12 181 MET A O 1
ATOM 1467 N N . SER A 1 182 ? -7.519 3.431 16.812 1.00 90.31 182 SER A N 1
ATOM 1468 C CA . SER A 1 182 ? -7.500 3.336 18.282 1.00 90.31 182 SER A CA 1
ATOM 1469 C C . SER A 1 182 ? -8.685 2.560 18.877 1.00 90.31 182 SER A C 1
ATOM 1471 O O . SER A 1 182 ? -8.567 1.995 19.965 1.00 90.31 182 SER A O 1
ATOM 1473 N N . LYS A 1 183 ? -9.802 2.488 18.144 1.00 90.50 183 LYS A N 1
ATOM 1474 C CA . LYS A 1 183 ? -11.043 1.816 18.539 1.00 90.50 183 LYS A CA 1
ATOM 1475 C C . LYS A 1 183 ? -11.160 0.422 17.924 1.00 90.50 183 LYS A C 1
ATOM 1477 O O . LYS A 1 183 ? -11.702 -0.473 18.567 1.00 90.50 183 LYS A O 1
ATOM 1482 N N . ILE A 1 184 ? -10.668 0.237 16.695 1.00 93.19 184 ILE A N 1
ATOM 1483 C CA . ILE A 1 184 ? -10.965 -0.957 15.881 1.00 93.19 184 ILE A CA 1
ATOM 1484 C C . ILE A 1 184 ? -9.772 -1.886 15.626 1.00 93.19 184 ILE A C 1
ATOM 1486 O O . ILE A 1 184 ? -9.986 -2.979 15.108 1.00 93.19 184 ILE A O 1
ATOM 1490 N N . TYR A 1 185 ? -8.538 -1.528 16.010 1.00 89.31 185 TYR A N 1
ATOM 1491 C CA . TYR A 1 185 ? -7.342 -2.349 15.730 1.00 89.31 185 TYR A CA 1
ATOM 1492 C C . TYR A 1 185 ? -7.458 -3.802 16.233 1.00 89.31 185 TYR A C 1
ATOM 1494 O O . TYR A 1 185 ? -6.831 -4.712 15.694 1.00 89.31 185 TYR A O 1
ATOM 1502 N N . ALA A 1 186 ? -8.229 -4.019 17.305 1.00 85.88 186 ALA A N 1
ATOM 1503 C CA . ALA A 1 186 ? -8.404 -5.317 17.949 1.00 85.88 186 ALA A CA 1
ATOM 1504 C C . ALA A 1 186 ? -9.445 -6.206 17.250 1.00 85.88 186 ALA A C 1
ATOM 1506 O O . ALA A 1 186 ? -9.721 -7.309 17.724 1.00 85.88 186 ALA A O 1
ATOM 1507 N N . ALA A 1 187 ? -10.048 -5.741 16.152 1.00 88.38 187 ALA A N 1
ATOM 1508 C CA . ALA A 1 187 ? -10.986 -6.545 15.391 1.00 88.38 187 ALA A CA 1
ATOM 1509 C C . ALA A 1 187 ? -10.330 -7.839 14.883 1.00 88.38 187 ALA A C 1
ATOM 1511 O O . ALA A 1 187 ? -9.115 -7.938 14.667 1.00 88.38 187 ALA A O 1
ATOM 1512 N N . LYS A 1 188 ? -11.177 -8.859 14.716 1.00 84.75 188 LYS A N 1
ATOM 1513 C CA . LYS A 1 188 ? -10.744 -10.234 14.458 1.00 84.75 188 LYS A CA 1
ATOM 1514 C C . LYS A 1 188 ? -10.013 -10.383 13.125 1.00 84.75 188 LYS A C 1
ATOM 1516 O O . LYS A 1 188 ? -9.061 -11.146 13.055 1.00 84.75 188 LYS A O 1
ATOM 1521 N N . THR A 1 189 ? -10.453 -9.667 12.098 1.00 88.50 189 THR A N 1
ATOM 1522 C CA . THR A 1 189 ? -9.978 -9.834 10.720 1.00 88.50 189 THR A CA 1
ATOM 1523 C C . THR A 1 189 ? -9.768 -8.473 10.073 1.00 88.50 189 THR A C 1
ATOM 1525 O O . THR A 1 189 ? -10.604 -7.582 10.258 1.00 88.50 189 THR A O 1
ATOM 1528 N N . LEU A 1 190 ? -8.725 -8.336 9.258 1.00 93.25 190 LEU A N 1
ATOM 1529 C CA . LEU A 1 190 ? -8.430 -7.106 8.524 1.00 93.25 190 LEU A CA 1
ATOM 1530 C C . LEU A 1 190 ? -9.609 -6.554 7.686 1.00 93.25 190 LEU A C 1
ATOM 1532 O O . LEU A 1 190 ? -9.850 -5.351 7.776 1.00 93.25 190 LEU A O 1
ATOM 1536 N N . PRO A 1 191 ? -10.422 -7.363 6.972 1.00 93.69 191 PRO A N 1
ATOM 1537 C CA . PRO A 1 191 ? -11.579 -6.847 6.232 1.00 93.69 191 PRO A CA 1
ATOM 1538 C C . PRO A 1 191 ? -12.588 -6.057 7.081 1.00 93.69 191 PRO A C 1
ATOM 1540 O O . PRO A 1 191 ? -13.074 -5.027 6.639 1.00 93.69 191 PRO A O 1
ATOM 1543 N N . LEU A 1 192 ? -12.842 -6.454 8.335 1.00 91.94 192 LEU A N 1
ATOM 1544 C CA . LEU A 1 192 ? -13.763 -5.721 9.223 1.00 91.94 192 LEU A CA 1
ATOM 1545 C C . LEU A 1 192 ? -13.225 -4.332 9.599 1.00 91.94 192 LEU A C 1
ATOM 1547 O O . LEU A 1 192 ? -13.986 -3.370 9.721 1.00 91.94 192 LEU A O 1
ATOM 1551 N N . ILE A 1 193 ? -11.906 -4.233 9.793 1.00 93.69 193 ILE A N 1
ATOM 1552 C CA . ILE A 1 193 ? -11.219 -2.961 10.048 1.00 93.69 193 ILE A CA 1
ATOM 1553 C C . ILE A 1 193 ? -11.361 -2.071 8.819 1.00 93.69 193 ILE A C 1
ATOM 1555 O O . ILE A 1 193 ? -11.765 -0.917 8.927 1.00 93.69 193 ILE A O 1
ATOM 1559 N N . VAL A 1 194 ? -11.060 -2.637 7.655 1.00 94.81 194 VAL A N 1
ATOM 1560 C CA . VAL A 1 194 ? -11.117 -1.963 6.363 1.00 94.81 194 VAL A CA 1
ATOM 1561 C C . VAL A 1 194 ? -12.521 -1.452 6.057 1.00 94.81 194 VAL A C 1
ATOM 1563 O O . VAL A 1 194 ? -12.657 -0.282 5.721 1.00 94.81 194 VAL A O 1
ATOM 1566 N N . ASP A 1 195 ? -13.563 -2.268 6.217 1.00 93.44 195 ASP A N 1
ATOM 1567 C CA . ASP A 1 195 ? -14.950 -1.859 5.961 1.00 93.44 195 ASP A CA 1
ATOM 1568 C C . ASP A 1 195 ? -15.362 -0.688 6.859 1.00 93.44 195 ASP A C 1
ATOM 1570 O O . ASP A 1 195 ? -15.940 0.297 6.393 1.00 93.44 195 ASP A O 1
ATOM 1574 N N . THR A 1 196 ? -14.972 -0.741 8.136 1.00 94.12 196 THR A N 1
ATOM 1575 C CA . THR A 1 196 ? -15.215 0.359 9.077 1.00 94.12 196 THR A CA 1
ATOM 1576 C C . THR A 1 196 ? -14.459 1.624 8.659 1.00 94.12 196 THR A C 1
ATOM 1578 O O . THR A 1 196 ? -15.026 2.716 8.661 1.00 94.12 196 THR A O 1
ATOM 1581 N N . LEU A 1 197 ? -13.187 1.502 8.264 1.00 95.38 197 LEU A N 1
ATOM 1582 C CA . LEU A 1 197 ? -12.400 2.637 7.778 1.00 95.38 197 LEU A CA 1
ATOM 1583 C C . LEU A 1 197 ? -12.990 3.226 6.497 1.00 95.38 197 LEU A C 1
ATOM 1585 O O . LEU A 1 197 ? -13.074 4.445 6.393 1.00 95.38 197 LEU A O 1
ATOM 1589 N N . LYS A 1 198 ? -13.451 2.399 5.553 1.00 93.62 198 LYS A N 1
ATOM 1590 C CA . LYS A 1 198 ? -14.101 2.864 4.320 1.00 93.62 198 LYS A CA 1
ATOM 1591 C C . LYS A 1 198 ? -15.317 3.727 4.619 1.00 93.62 198 LYS A C 1
ATOM 1593 O O . LYS A 1 198 ? -15.459 4.804 4.039 1.00 93.62 198 LYS A O 1
ATOM 1598 N N . GLU A 1 199 ? -16.165 3.284 5.546 1.00 93.56 199 GLU A N 1
ATOM 1599 C CA . GLU A 1 199 ? -17.341 4.041 5.974 1.00 93.56 199 GLU A CA 1
ATOM 1600 C C . GLU A 1 199 ? -16.944 5.391 6.596 1.00 93.56 199 GLU A C 1
ATOM 1602 O O . GLU A 1 199 ? -17.530 6.423 6.269 1.00 93.56 199 GLU A O 1
ATOM 1607 N N . LYS A 1 200 ? -15.914 5.402 7.454 1.00 94.88 200 LYS A N 1
ATOM 1608 C CA . LYS A 1 200 ? -15.454 6.607 8.166 1.00 94.88 200 LYS A CA 1
ATOM 1609 C C . LYS A 1 200 ? -14.709 7.604 7.287 1.00 94.88 200 LYS A C 1
ATOM 1611 O O . LYS A 1 200 ? -14.899 8.808 7.443 1.00 94.88 200 LYS A O 1
ATOM 1616 N N . ILE A 1 201 ? -13.870 7.119 6.378 1.00 93.12 201 ILE A N 1
ATOM 1617 C CA . ILE A 1 201 ? -13.165 7.941 5.390 1.00 93.12 201 ILE A CA 1
ATOM 1618 C C . ILE A 1 201 ? -14.180 8.541 4.408 1.00 93.12 201 ILE A C 1
ATOM 1620 O O . ILE A 1 201 ? -14.107 9.723 4.063 1.00 93.12 201 ILE A O 1
ATOM 1624 N N . GLY A 1 202 ? -15.160 7.735 4.000 1.00 90.19 202 GLY A N 1
ATOM 1625 C CA . GLY A 1 202 ? -16.207 8.126 3.076 1.00 90.19 202 GLY A CA 1
ATOM 1626 C C . GLY A 1 202 ? -15.750 8.122 1.616 1.00 90.19 202 GLY A C 1
ATOM 1627 O O . GLY A 1 202 ? -14.594 8.375 1.269 1.00 90.19 202 GLY A O 1
ATOM 1628 N N . SER A 1 203 ? -16.708 7.878 0.720 1.00 85.62 203 SER A N 1
ATOM 1629 C CA . SER A 1 203 ? -16.444 7.749 -0.718 1.00 85.62 203 SER A CA 1
ATOM 1630 C C . SER A 1 203 ? -15.891 9.023 -1.364 1.00 85.62 203 SER A C 1
ATOM 1632 O O . SER A 1 203 ? -15.225 8.934 -2.387 1.00 85.62 203 SER A O 1
ATOM 1634 N N . GLY A 1 204 ? -16.130 10.201 -0.779 1.00 85.44 204 GLY A N 1
ATOM 1635 C CA . GLY A 1 204 ? -15.605 11.469 -1.293 1.00 85.44 204 GLY A CA 1
ATOM 1636 C C . GLY A 1 204 ? -14.078 11.556 -1.258 1.00 85.44 204 GLY A C 1
ATOM 1637 O O . GLY A 1 204 ? -13.497 12.093 -2.190 1.00 85.44 204 GLY A O 1
ATOM 1638 N N . ILE A 1 205 ? -13.434 11.004 -0.223 1.00 86.69 205 ILE A N 1
ATOM 1639 C CA . ILE A 1 205 ? -11.967 10.968 -0.127 1.00 86.69 205 ILE A CA 1
ATOM 1640 C C . ILE A 1 205 ? -11.420 9.779 -0.921 1.00 86.69 205 ILE A C 1
ATOM 1642 O O . ILE A 1 205 ? -10.480 9.944 -1.690 1.00 86.69 205 ILE A O 1
ATOM 1646 N N . LEU A 1 206 ? -12.024 8.592 -0.785 1.00 86.50 206 LEU A N 1
ATOM 1647 C CA . LEU A 1 206 ? -11.525 7.377 -1.446 1.00 86.50 206 LEU A CA 1
ATOM 1648 C C . LEU A 1 206 ? -11.552 7.472 -2.976 1.00 86.50 206 LEU A C 1
ATOM 1650 O O . LEU A 1 206 ? -10.631 6.994 -3.625 1.00 86.50 206 LEU A O 1
ATOM 1654 N N . LYS A 1 207 ? -12.551 8.147 -3.561 1.00 85.25 207 LYS A N 1
ATOM 1655 C CA . LYS A 1 207 ? -12.642 8.346 -5.019 1.00 85.25 207 LYS A CA 1
ATOM 1656 C C . LYS A 1 207 ? -11.472 9.129 -5.612 1.00 85.25 207 LYS A C 1
ATOM 1658 O O . LYS A 1 207 ? -11.282 9.073 -6.828 1.00 85.25 207 LYS A O 1
ATOM 1663 N N . GLU A 1 208 ? -10.716 9.855 -4.795 1.00 84.75 208 GLU A N 1
ATOM 1664 C CA . GLU A 1 208 ? -9.527 10.571 -5.250 1.00 84.75 208 GLU A CA 1
ATOM 1665 C C . GLU A 1 208 ? -8.385 9.610 -5.591 1.00 84.75 208 GLU A C 1
ATOM 1667 O O . GLU A 1 208 ? -7.582 9.941 -6.455 1.00 84.75 208 GLU A O 1
ATOM 1672 N N . PHE A 1 209 ? -8.330 8.427 -4.979 1.00 88.19 209 PHE A N 1
ATOM 1673 C CA . PHE A 1 209 ? -7.258 7.443 -5.152 1.00 88.19 209 PHE A CA 1
ATOM 1674 C C . PHE A 1 209 ? -7.636 6.382 -6.189 1.00 88.19 209 PHE A C 1
ATOM 1676 O O . PHE A 1 209 ? -8.815 6.060 -6.358 1.00 88.19 209 PHE A O 1
ATOM 1683 N N . GLN A 1 210 ? -6.650 5.845 -6.904 1.00 88.50 210 GLN A N 1
ATOM 1684 C CA . GLN A 1 210 ? -6.846 4.731 -7.838 1.00 88.50 210 GLN A CA 1
ATOM 1685 C C . GLN A 1 210 ? -7.136 3.422 -7.111 1.00 88.50 210 GLN A C 1
ATOM 1687 O O . GLN A 1 210 ? -8.051 2.699 -7.489 1.00 88.50 210 GLN A O 1
ATOM 1692 N N . CYS A 1 211 ? -6.375 3.146 -6.060 1.00 92.38 211 CYS A N 1
ATOM 1693 C CA . CYS A 1 211 ? -6.512 1.953 -5.245 1.00 92.38 211 CYS A CA 1
ATOM 1694 C C . CYS A 1 211 ? -5.861 2.169 -3.881 1.00 92.38 211 CYS A C 1
ATOM 1696 O O . CYS A 1 211 ? -5.190 3.177 -3.624 1.00 92.38 211 CYS A O 1
ATOM 1698 N N . TRP A 1 212 ? -6.038 1.191 -3.001 1.00 94.44 212 TRP A N 1
ATOM 1699 C CA . TRP A 1 212 ? -5.316 1.146 -1.743 1.00 94.44 212 TRP A CA 1
ATOM 1700 C C . TRP A 1 212 ? -5.052 -0.282 -1.282 1.00 94.44 212 TRP A C 1
ATOM 1702 O O . TRP A 1 212 ? -5.719 -1.239 -1.683 1.00 94.44 212 TRP A O 1
ATOM 1712 N N . ALA A 1 213 ? -4.063 -0.405 -0.408 1.00 95.81 213 ALA A N 1
ATOM 1713 C CA . ALA A 1 213 ? -3.707 -1.647 0.242 1.00 95.81 213 ALA A CA 1
ATOM 1714 C C . ALA A 1 213 ? -3.480 -1.437 1.734 1.00 95.81 213 ALA A C 1
ATOM 1716 O O . ALA A 1 213 ? -3.051 -0.367 2.177 1.00 95.81 213 ALA A O 1
ATOM 1717 N N . VAL A 1 214 ? -3.750 -2.480 2.511 1.00 97.12 214 VAL A N 1
ATOM 1718 C CA . VAL A 1 214 ? -3.503 -2.501 3.949 1.00 97.12 214 VAL A CA 1
ATOM 1719 C C . VAL A 1 214 ? -2.778 -3.786 4.304 1.00 97.12 214 VAL A C 1
ATOM 1721 O O . VAL A 1 214 ? -3.270 -4.874 4.024 1.00 97.12 214 VAL A O 1
ATOM 1724 N N . ALA A 1 215 ? -1.624 -3.654 4.946 1.00 95.31 215 ALA A N 1
ATOM 1725 C CA . ALA A 1 215 ? -0.903 -4.763 5.549 1.00 95.31 215 ALA A CA 1
ATOM 1726 C C . ALA A 1 215 ? -1.042 -4.681 7.069 1.00 95.31 215 ALA A C 1
ATOM 1728 O O . ALA A 1 215 ? -0.959 -3.596 7.651 1.00 95.31 215 ALA A O 1
ATOM 1729 N N . ARG A 1 216 ? -1.255 -5.826 7.709 1.00 94.31 216 ARG A N 1
ATOM 1730 C CA . ARG A 1 216 ? -1.339 -5.979 9.158 1.00 94.31 216 ARG A CA 1
ATOM 1731 C C . ARG A 1 216 ? -0.407 -7.095 9.579 1.00 94.31 216 ARG A C 1
ATOM 1733 O O . ARG A 1 216 ? -0.533 -8.208 9.084 1.00 94.31 216 ARG A O 1
ATOM 1740 N N . GLU A 1 217 ? 0.420 -6.828 10.576 1.00 92.50 217 GLU A N 1
ATOM 1741 C CA . GLU A 1 217 ? 1.230 -7.852 11.224 1.00 92.50 217 GLU A CA 1
ATOM 1742 C C . GLU A 1 217 ? 1.082 -7.766 12.739 1.00 92.50 217 GLU A C 1
ATOM 1744 O O . GLU A 1 217 ? 0.959 -6.674 13.304 1.00 92.50 217 GLU A O 1
ATOM 1749 N N . TRP A 1 218 ? 1.067 -8.916 13.415 1.00 91.44 218 TRP A N 1
ATOM 1750 C CA . TRP A 1 218 ? 0.973 -8.970 14.871 1.00 91.44 218 TRP A CA 1
ATOM 1751 C C . TRP A 1 218 ? 1.948 -9.961 15.503 1.00 91.44 218 TRP A C 1
ATOM 1753 O O . TRP A 1 218 ? 2.162 -11.075 15.038 1.00 91.44 218 TRP A O 1
ATOM 1763 N N . SER A 1 219 ? 2.518 -9.577 16.640 1.00 87.69 219 SER A N 1
ATOM 1764 C CA . SER A 1 219 ? 3.398 -10.443 17.425 1.00 87.69 219 SER A CA 1
ATOM 1765 C C . SER A 1 219 ? 3.243 -10.141 18.909 1.00 87.69 219 SER A C 1
ATOM 1767 O O . SER A 1 219 ? 2.851 -9.043 19.304 1.00 87.69 219 SER A O 1
ATOM 1769 N N . TYR A 1 220 ? 3.483 -11.149 19.743 1.00 82.56 220 TYR A N 1
ATOM 1770 C CA . TYR A 1 220 ? 3.446 -10.993 21.193 1.00 82.56 220 TYR A CA 1
ATOM 1771 C C . TYR A 1 220 ? 4.691 -10.246 21.686 1.00 82.56 220 TYR A C 1
ATOM 1773 O O . TYR A 1 220 ? 4.5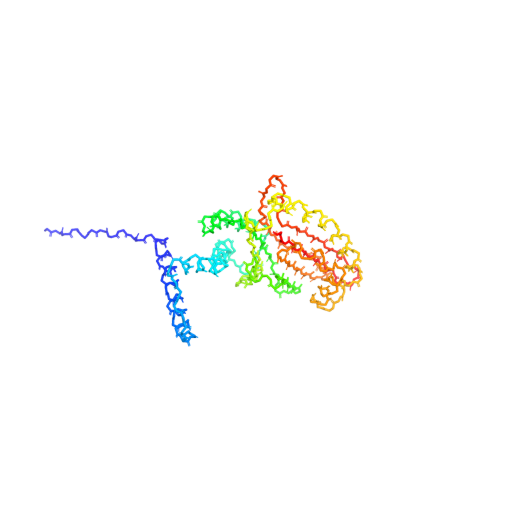80 -9.294 22.452 1.00 82.56 220 TYR A O 1
ATOM 1781 N N . PHE A 1 221 ? 5.872 -10.673 21.226 1.00 77.62 221 PHE A N 1
ATOM 1782 C CA . PHE A 1 221 ? 7.155 -10.004 21.427 1.00 77.62 221 PHE A CA 1
ATOM 1783 C C . PHE A 1 221 ? 8.234 -10.677 20.546 1.00 77.62 221 PHE A C 1
ATOM 1785 O O . PHE A 1 221 ? 8.241 -11.909 20.486 1.00 77.62 221 PHE A O 1
ATOM 1792 N N . PRO A 1 222 ? 9.166 -9.937 19.912 1.00 84.31 222 PRO A N 1
ATOM 1793 C CA . PRO A 1 222 ? 9.199 -8.478 19.795 1.00 84.31 222 PRO A CA 1
ATOM 1794 C C . PRO A 1 222 ? 8.019 -7.960 18.964 1.00 84.31 222 PRO A C 1
ATOM 1796 O O . PRO A 1 222 ? 7.353 -8.734 18.275 1.00 84.31 222 PRO A O 1
ATOM 1799 N N . CYS A 1 223 ? 7.737 -6.660 19.062 1.00 85.69 223 CYS A N 1
ATOM 1800 C CA . CYS A 1 223 ? 6.704 -6.065 18.222 1.00 85.69 223 CYS A CA 1
ATOM 1801 C C . CYS A 1 223 ? 7.110 -6.108 16.758 1.00 85.69 223 CYS A C 1
ATOM 1803 O O . CYS A 1 223 ? 8.268 -5.803 16.470 1.00 85.69 223 CYS A O 1
ATOM 1805 N N . PRO A 1 224 ? 6.180 -6.502 15.871 1.00 88.12 224 PRO A N 1
ATOM 1806 C CA . PRO A 1 224 ? 6.519 -6.700 14.478 1.00 88.12 224 PRO A CA 1
ATOM 1807 C C . PRO A 1 224 ? 6.827 -5.355 13.830 1.00 88.12 224 PRO A C 1
ATOM 1809 O O . PRO A 1 224 ? 6.315 -4.315 14.270 1.00 88.12 224 PRO A O 1
ATOM 1812 N N . THR A 1 225 ? 7.657 -5.414 12.795 1.00 88.94 225 THR A N 1
ATOM 1813 C CA . THR A 1 225 ? 7.862 -4.328 11.848 1.00 88.94 225 THR A CA 1
ATOM 1814 C C . THR A 1 225 ? 7.560 -4.837 10.450 1.00 88.94 225 THR A C 1
ATOM 1816 O O . THR A 1 225 ? 8.167 -5.816 10.031 1.00 88.94 225 THR A O 1
ATOM 1819 N N . ILE A 1 226 ? 6.643 -4.185 9.739 1.00 90.56 226 ILE A N 1
ATOM 1820 C CA . ILE A 1 226 ? 6.346 -4.533 8.346 1.00 90.56 226 ILE A CA 1
ATOM 1821 C C . ILE A 1 226 ? 7.424 -3.912 7.462 1.00 90.56 226 ILE A C 1
ATOM 1823 O O . ILE A 1 226 ? 7.445 -2.689 7.278 1.00 90.56 226 ILE A O 1
ATOM 1827 N N . ASP A 1 227 ? 8.281 -4.759 6.900 1.00 90.25 227 ASP A N 1
ATOM 1828 C CA . ASP A 1 227 ? 9.286 -4.364 5.918 1.00 90.25 227 ASP A CA 1
ATOM 1829 C C . ASP A 1 227 ? 8.621 -4.143 4.555 1.00 90.25 227 ASP A C 1
ATOM 1831 O O . ASP A 1 227 ? 7.908 -5.002 4.028 1.00 90.25 227 ASP A O 1
ATOM 1835 N N . TYR A 1 228 ? 8.834 -2.967 3.970 1.00 92.31 228 TYR A N 1
ATOM 1836 C CA . TYR A 1 228 ? 8.324 -2.634 2.645 1.00 92.31 228 TYR A CA 1
ATOM 1837 C C . TYR A 1 228 ? 9.247 -1.646 1.941 1.00 92.31 228 TYR A C 1
ATOM 1839 O O . TYR A 1 228 ? 9.986 -0.900 2.582 1.00 92.31 228 TYR A O 1
ATOM 1847 N N . TRP A 1 229 ? 9.134 -1.585 0.618 1.00 93.50 229 TRP A N 1
ATOM 1848 C CA . TRP A 1 229 ? 9.679 -0.488 -0.168 1.00 93.50 229 TRP A CA 1
ATOM 1849 C C . TRP A 1 229 ? 8.633 0.025 -1.151 1.00 93.50 229 TRP A C 1
ATOM 1851 O O . TRP A 1 229 ? 7.941 -0.757 -1.807 1.00 93.50 229 TRP A O 1
ATOM 1861 N N . ALA A 1 230 ? 8.509 1.348 -1.239 1.00 93.31 230 ALA A N 1
ATOM 1862 C CA . ALA A 1 230 ? 7.623 2.017 -2.180 1.00 93.31 230 ALA A CA 1
ATOM 1863 C C . ALA A 1 230 ? 8.450 2.689 -3.278 1.00 93.31 230 ALA A C 1
ATOM 1865 O O . ALA A 1 230 ? 9.443 3.362 -3.004 1.00 93.31 230 ALA A O 1
ATOM 1866 N N . SER A 1 231 ? 8.013 2.524 -4.520 1.00 94.06 231 SER A N 1
ATOM 1867 C CA . SER A 1 231 ? 8.544 3.202 -5.695 1.00 94.06 231 SER A CA 1
ATOM 1868 C C . SER A 1 231 ? 7.460 4.125 -6.249 1.00 94.06 231 SER A C 1
ATOM 1870 O O . SER A 1 231 ? 6.712 3.722 -7.144 1.00 94.06 231 SER A O 1
ATOM 1872 N N . PRO A 1 232 ? 7.285 5.328 -5.670 1.00 92.06 232 PRO A N 1
ATOM 1873 C CA . PRO A 1 232 ? 6.314 6.282 -6.178 1.00 92.06 232 PRO A CA 1
ATOM 1874 C C . PRO A 1 232 ? 6.794 6.897 -7.495 1.00 92.06 232 PRO A C 1
ATOM 1876 O O . PRO A 1 232 ? 7.992 7.063 -7.735 1.00 92.06 232 PRO A O 1
ATOM 1879 N N . TYR A 1 233 ? 5.845 7.328 -8.317 1.00 87.50 233 TYR A N 1
ATOM 1880 C CA . TYR A 1 233 ? 6.104 8.267 -9.395 1.00 87.50 233 TYR A CA 1
ATOM 1881 C C . TYR A 1 233 ? 6.269 9.678 -8.810 1.00 87.50 233 TYR A C 1
ATOM 1883 O O . TYR A 1 233 ? 5.400 10.170 -8.085 1.00 87.50 233 TYR A O 1
ATOM 1891 N N . ILE A 1 234 ? 7.396 10.333 -9.108 1.00 85.50 234 ILE A N 1
ATOM 1892 C CA . ILE A 1 234 ? 7.756 11.629 -8.517 1.00 85.50 234 ILE A CA 1
ATOM 1893 C C . ILE A 1 234 ? 7.606 12.746 -9.550 1.00 85.50 234 ILE A C 1
ATOM 1895 O O . ILE A 1 234 ? 8.287 12.753 -10.575 1.00 85.50 234 ILE A O 1
ATOM 1899 N N . VAL A 1 235 ? 6.769 13.742 -9.244 1.00 82.00 235 VAL A N 1
ATOM 1900 C CA . VAL A 1 235 ? 6.618 14.967 -10.049 1.00 82.00 235 VAL A CA 1
ATOM 1901 C C . VAL A 1 235 ? 6.829 16.178 -9.164 1.00 82.00 235 VAL A C 1
ATOM 1903 O O . VAL A 1 235 ? 6.089 16.379 -8.208 1.00 82.00 235 VAL A O 1
ATOM 1906 N N . SER A 1 236 ? 7.824 17.012 -9.476 1.00 79.69 236 SER A N 1
ATOM 1907 C CA . SER A 1 236 ? 8.086 18.250 -8.722 1.00 79.69 236 SER A CA 1
ATOM 1908 C C . SER A 1 236 ? 8.208 18.025 -7.202 1.00 79.69 236 SER A C 1
ATOM 1910 O O . SER A 1 236 ? 7.710 18.826 -6.416 1.00 79.69 236 SER A O 1
ATOM 1912 N N . ASN A 1 237 ? 8.881 16.938 -6.799 1.00 83.19 237 ASN A N 1
ATOM 1913 C CA . ASN A 1 237 ? 9.045 16.471 -5.410 1.00 83.19 237 ASN A CA 1
ATOM 1914 C C . ASN A 1 237 ? 7.767 15.960 -4.719 1.00 83.19 237 ASN A C 1
ATOM 1916 O O . ASN A 1 237 ? 7.770 15.766 -3.507 1.00 83.19 237 ASN A O 1
ATOM 1920 N N . LEU A 1 238 ? 6.681 15.750 -5.462 1.00 84.38 238 LEU A N 1
ATOM 1921 C CA . LEU A 1 238 ? 5.461 15.129 -4.958 1.00 84.38 238 LEU A CA 1
ATOM 1922 C C . LEU A 1 238 ? 5.471 13.635 -5.290 1.00 84.38 238 LEU A C 1
ATOM 1924 O O . LEU A 1 238 ? 5.698 13.272 -6.444 1.00 84.38 238 LEU A O 1
ATOM 1928 N N . GLU A 1 239 ? 5.204 12.797 -4.291 1.00 90.50 2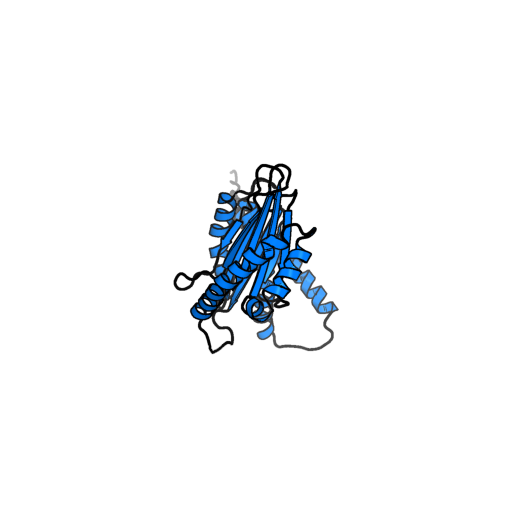39 GLU A N 1
ATOM 1929 C CA . GLU A 1 239 ? 5.117 11.340 -4.423 1.00 90.50 239 GLU A CA 1
ATOM 1930 C C . GLU A 1 239 ? 3.673 10.900 -4.669 1.00 90.50 239 GLU A C 1
ATOM 1932 O O . GLU A 1 239 ? 2.745 11.355 -3.998 1.00 90.50 239 GLU A O 1
ATOM 1937 N N . SER A 1 240 ? 3.480 9.995 -5.623 1.00 89.88 240 SER A N 1
ATOM 1938 C CA . SER A 1 240 ? 2.166 9.448 -5.962 1.00 89.88 240 SER A CA 1
ATOM 1939 C C . SER A 1 240 ? 1.660 8.366 -4.997 1.00 89.88 240 SER A C 1
ATOM 1941 O O . SER A 1 240 ? 0.453 8.161 -4.904 1.00 89.88 240 SER A O 1
ATOM 1943 N N . ILE A 1 241 ? 2.538 7.730 -4.213 1.00 93.81 241 ILE A N 1
ATOM 1944 C CA . ILE A 1 241 ? 2.140 6.760 -3.182 1.00 93.81 241 ILE A CA 1
ATOM 1945 C C . ILE A 1 241 ? 2.178 7.432 -1.816 1.00 93.81 241 ILE A C 1
ATOM 1947 O O . ILE A 1 241 ? 3.230 7.831 -1.326 1.00 93.81 241 ILE A O 1
ATOM 1951 N N . THR A 1 242 ? 1.033 7.485 -1.146 1.00 93.44 242 THR A N 1
ATOM 1952 C CA . THR A 1 242 ? 0.959 7.887 0.259 1.00 93.44 242 THR A CA 1
ATOM 1953 C C . THR A 1 242 ? 1.034 6.654 1.150 1.00 93.44 242 THR A C 1
ATOM 1955 O O . THR A 1 242 ? 0.160 5.788 1.086 1.00 93.44 242 THR A O 1
ATOM 1958 N N . THR A 1 243 ? 2.030 6.603 2.038 1.00 95.00 243 THR A N 1
ATOM 1959 C CA . THR A 1 243 ? 2.139 5.539 3.046 1.00 95.00 243 THR A CA 1
ATOM 1960 C C . THR A 1 243 ? 1.831 6.064 4.443 1.00 95.00 243 THR A C 1
ATOM 1962 O O . THR A 1 243 ? 2.471 6.999 4.918 1.00 95.00 243 THR A O 1
ATOM 1965 N N . LEU A 1 244 ? 0.883 5.432 5.133 1.00 95.56 244 LEU A N 1
ATOM 1966 C CA . LEU A 1 244 ? 0.513 5.756 6.511 1.00 95.56 244 LEU A CA 1
ATOM 1967 C C . LEU A 1 244 ? 0.767 4.562 7.431 1.00 95.56 244 LEU A C 1
ATOM 1969 O O . LEU A 1 244 ? 0.701 3.403 7.017 1.00 95.56 244 LEU A O 1
ATOM 1973 N N . ARG A 1 245 ? 1.045 4.846 8.706 1.00 95.38 245 ARG A N 1
ATOM 1974 C CA . ARG A 1 245 ? 1.337 3.829 9.720 1.00 95.38 245 ARG A CA 1
ATOM 1975 C C . ARG A 1 245 ? 0.449 4.001 10.938 1.00 95.38 245 ARG A C 1
ATOM 1977 O O . ARG A 1 245 ? 0.395 5.086 11.512 1.00 95.38 245 ARG A O 1
ATOM 1984 N N . TYR A 1 246 ? -0.141 2.908 11.403 1.00 95.44 246 TYR A N 1
ATOM 1985 C CA . TYR A 1 246 ? -0.706 2.821 12.745 1.00 95.44 246 TYR A CA 1
ATOM 1986 C C . TYR A 1 246 ? 0.020 1.730 13.527 1.00 95.44 246 TYR A C 1
ATOM 1988 O O . TYR A 1 246 ? 0.161 0.604 13.056 1.00 95.44 246 TYR A O 1
ATOM 1996 N N . TRP A 1 247 ? 0.488 2.059 14.730 1.00 92.81 247 TRP A N 1
ATOM 1997 C CA . TRP A 1 247 ? 1.197 1.109 15.581 1.00 92.81 247 TRP A CA 1
ATOM 1998 C C . TRP A 1 247 ? 0.539 1.029 16.949 1.00 92.81 247 TRP A C 1
ATOM 2000 O O . TRP A 1 247 ? 0.559 1.995 17.715 1.00 92.81 247 TRP A O 1
ATOM 2010 N N . ASN A 1 248 ? 0.004 -0.145 17.276 1.00 89.38 248 ASN A N 1
ATOM 2011 C CA . ASN A 1 248 ? -0.365 -0.460 18.642 1.00 89.38 248 ASN A CA 1
ATOM 2012 C C . ASN A 1 248 ? 0.772 -1.235 19.311 1.00 89.38 248 ASN A C 1
ATOM 2014 O O . ASN A 1 248 ? 1.012 -2.403 19.005 1.00 89.38 248 ASN A O 1
ATOM 2018 N N . LYS A 1 249 ? 1.426 -0.594 20.283 1.00 80.69 249 LYS A N 1
ATOM 2019 C CA . LYS A 1 249 ? 2.512 -1.187 21.078 1.00 80.69 249 LYS A CA 1
ATOM 2020 C C . LYS A 1 249 ? 2.049 -2.292 22.034 1.00 80.69 249 LYS A C 1
ATOM 2022 O O . LYS A 1 249 ? 2.892 -2.949 22.633 1.00 80.69 249 LYS A O 1
ATOM 2027 N N . GLY A 1 250 ? 0.739 -2.508 22.172 1.00 67.62 250 GLY A N 1
ATOM 2028 C CA . GLY A 1 250 ? 0.184 -3.444 23.144 1.00 67.62 250 GLY A CA 1
ATOM 2029 C C . GLY A 1 250 ? 0.444 -3.000 24.590 1.00 67.62 250 GLY A C 1
ATOM 2030 O O . GLY A 1 250 ? 0.996 -1.933 24.865 1.00 67.62 250 GLY A O 1
ATOM 2031 N N . ARG A 1 251 ? 0.012 -3.824 25.543 1.00 70.62 251 ARG A N 1
ATOM 2032 C CA . ARG A 1 251 ? 0.395 -3.758 26.964 1.00 70.62 251 ARG A CA 1
ATOM 2033 C C . ARG A 1 251 ? 1.074 -5.073 27.350 1.00 70.62 251 ARG A C 1
ATOM 2035 O O . ARG A 1 251 ? 1.046 -6.021 26.569 1.00 70.62 251 ARG A O 1
ATOM 2042 N N . PHE A 1 252 ? 1.633 -5.160 28.561 1.00 57.66 252 PHE A N 1
ATOM 2043 C CA . PHE A 1 252 ? 2.101 -6.440 29.112 1.00 57.66 252 PHE A CA 1
ATOM 2044 C C . PHE A 1 252 ? 1.016 -7.519 28.913 1.00 57.66 252 PHE A C 1
ATOM 2046 O O . PHE A 1 252 ? -0.128 -7.315 29.320 1.00 57.66 252 PHE A O 1
ATOM 2053 N N . TYR A 1 253 ? 1.383 -8.631 28.265 1.00 65.62 253 TYR A N 1
ATOM 2054 C CA . TYR A 1 253 ? 0.522 -9.765 27.881 1.00 65.62 253 TYR A CA 1
ATOM 2055 C C . TYR A 1 253 ? -0.441 -9.579 26.689 1.00 65.62 253 TYR A C 1
ATOM 2057 O O . TYR A 1 253 ? -1.312 -10.423 26.481 1.00 65.62 253 TYR A O 1
ATOM 2065 N N . GLN A 1 254 ? -0.297 -8.530 25.874 1.00 75.94 254 GLN A N 1
ATOM 2066 C CA . GLN A 1 254 ? -1.093 -8.337 24.653 1.00 75.94 254 GLN A CA 1
ATOM 2067 C C . GLN A 1 254 ? -0.212 -8.365 23.402 1.00 75.94 254 GLN A C 1
ATOM 2069 O O . GLN A 1 254 ? 0.905 -7.858 23.426 1.00 75.94 254 GLN A O 1
ATOM 2074 N N . TYR A 1 255 ? -0.740 -8.904 22.299 1.00 83.00 255 TYR A N 1
ATOM 2075 C CA . TYR A 1 255 ? -0.107 -8.771 20.986 1.00 83.00 255 TYR A CA 1
ATOM 2076 C C . TYR A 1 255 ? 0.005 -7.291 20.608 1.00 83.00 255 TYR A C 1
ATOM 2078 O O . TYR A 1 255 ? -0.989 -6.560 20.662 1.00 83.00 255 TYR A O 1
ATOM 2086 N N . CYS A 1 256 ? 1.190 -6.865 20.187 1.00 88.88 256 CYS A N 1
ATOM 2087 C CA . CYS A 1 256 ? 1.343 -5.626 19.441 1.00 88.88 256 CYS A CA 1
ATOM 2088 C C . CYS A 1 256 ? 1.073 -5.866 17.961 1.00 88.88 256 CYS A C 1
ATOM 2090 O O . CYS A 1 256 ? 1.243 -6.972 17.447 1.00 88.88 256 CYS A O 1
ATOM 2092 N N . GLN A 1 257 ? 0.598 -4.816 17.298 1.00 92.44 257 GLN A N 1
ATOM 2093 C CA . GLN A 1 257 ? 0.167 -4.872 15.908 1.00 92.44 257 GLN A CA 1
ATOM 2094 C C . GLN A 1 257 ? 0.671 -3.642 15.169 1.00 92.44 257 GLN A C 1
ATOM 2096 O O . GLN A 1 257 ? 0.508 -2.518 15.658 1.00 92.44 257 GLN A O 1
ATOM 2101 N N . GLU A 1 258 ? 1.239 -3.851 13.991 1.00 93.75 258 GLU A N 1
ATOM 2102 C CA . GLU A 1 258 ? 1.500 -2.789 13.030 1.00 93.75 258 GLU A CA 1
ATOM 2103 C C . GLU A 1 258 ? 0.517 -2.895 11.870 1.00 93.75 258 GLU A C 1
ATOM 2105 O O . GLU A 1 258 ? 0.204 -3.984 11.394 1.00 93.75 258 GLU A O 1
ATOM 2110 N N . PHE A 1 259 ? 0.035 -1.736 11.432 1.00 96.06 259 PHE A N 1
ATOM 2111 C CA . PHE A 1 259 ? -0.743 -1.579 10.220 1.00 96.06 259 PHE A CA 1
ATOM 2112 C C . PHE A 1 259 ? -0.040 -0.577 9.311 1.00 96.06 259 PHE A C 1
ATOM 2114 O O . PHE A 1 259 ? 0.302 0.533 9.743 1.00 96.06 259 PHE A O 1
ATOM 2121 N N . ARG A 1 260 ? 0.131 -0.953 8.047 1.00 96.50 260 ARG A N 1
ATOM 2122 C CA . ARG A 1 260 ? 0.599 -0.075 6.975 1.00 96.50 260 ARG A CA 1
ATOM 2123 C C . ARG A 1 260 ? -0.507 0.100 5.957 1.00 96.50 260 ARG A C 1
ATOM 2125 O O . ARG A 1 260 ? -1.105 -0.878 5.525 1.00 96.50 260 ARG A O 1
ATOM 2132 N N . PHE A 1 261 ? -0.767 1.348 5.600 1.00 96.69 261 PHE A N 1
ATOM 2133 C CA . PHE A 1 261 ? -1.762 1.725 4.609 1.00 96.69 261 PHE A CA 1
ATOM 2134 C C . PHE A 1 261 ? -1.039 2.363 3.435 1.00 96.69 261 PHE A C 1
ATOM 2136 O O . PHE A 1 261 ? -0.236 3.274 3.639 1.00 96.69 261 PHE A O 1
ATOM 2143 N N . PHE A 1 262 ? -1.346 1.906 2.232 1.00 96.00 262 PHE A N 1
ATOM 2144 C CA . PHE A 1 262 ? -0.758 2.386 0.991 1.00 96.00 262 PHE A CA 1
ATOM 2145 C C . PHE A 1 262 ? -1.883 2.915 0.116 1.00 96.00 262 PHE A C 1
ATOM 2147 O O . PHE A 1 262 ? -2.794 2.165 -0.221 1.00 96.00 262 PHE A O 1
ATOM 2154 N N . PHE A 1 263 ? -1.835 4.195 -0.229 1.00 94.00 263 PHE A N 1
ATOM 2155 C CA . PHE A 1 263 ? -2.813 4.838 -1.099 1.00 94.00 263 PHE A CA 1
ATOM 2156 C C . PHE A 1 263 ? -2.123 5.279 -2.384 1.00 94.00 263 PHE A C 1
ATOM 2158 O O . PHE A 1 263 ? -1.158 6.042 -2.329 1.00 94.00 263 PHE A O 1
ATOM 2165 N N . PHE A 1 264 ? -2.628 4.795 -3.513 1.00 92.19 264 PHE A N 1
ATOM 2166 C CA . PHE A 1 264 ? -2.088 5.055 -4.845 1.00 92.19 264 PHE A CA 1
ATOM 2167 C C . PHE A 1 264 ? -2.864 6.193 -5.491 1.00 92.19 264 PHE A C 1
ATOM 2169 O O . PHE A 1 264 ? -4.102 6.212 -5.438 1.00 92.19 264 PHE A O 1
ATOM 2176 N N . ALA A 1 265 ? -2.136 7.159 -6.047 1.00 84.69 265 ALA A N 1
ATOM 2177 C CA . ALA A 1 265 ? -2.718 8.347 -6.641 1.00 84.69 265 ALA A CA 1
ATOM 2178 C C . ALA A 1 265 ? -3.356 8.024 -7.996 1.00 84.69 265 ALA A C 1
ATOM 2180 O O . ALA A 1 265 ? -2.719 8.254 -9.041 1.00 84.69 265 ALA A O 1
#

Sequence (265 aa):
MARKAAEQKPEDAEFRALMDFQNRSEKAWKMWENRARTTSTTTEIPSFVSLDLSLGSTWPWAHLGILEDQIKKVVEETGYVTEDSLKMVSENTAPLLLNTGTQDYGYEFVVIGATDKNYEFFFDDFDRQSDCVYNRGGYGIDTVIGRILHNSTDRDFTLAEKIFRRGKQAEKLNEIIQSEMSKIYAAKTLPLIVDTLKEKIGSGILKEFQCWAVAREWSYFPCPTIDYWASPYIVSNLESITTLRYWNKGRFYQYCQEFRFFFFA

pLDDT: mean 77.5, std 17.54, range [31.0, 97.12]

Radius of gyration: 22.32 Å; Cα contacts (8 Å, |Δi|>4): 358; chains: 1; bounding box: 66×54×72 Å

Nearest PDB structures (foldseek):
  2pg1-assembly1_G  TM=4.062E-01  e=8.384E-02  Drosophila melanogaster
  3eo8-assembly3_E  TM=3.238E-01  e=7.661E-01  Clostridioides difficile 630
  5nd9-assembly1_c  TM=3.655E-01  e=4.087E+00  Staphylococcus aureus subsp. aureus NCTC 8325
  8apo-assembly1_Bc  TM=3.244E-01  e=3.415E+00  Polytomella magna
  8apn-assembly1_Bc  TM=3.241E-01  e=3.415E+00  Polytomella magna

Secondary structure (DSSP, 8-state):
-PPPPPP-PPPPHHHHHHHHHHHHHHHHHHHHHHHHHHH--S----TTHHHHHHHHHHHHHHHHHHHHHHHHHH--STT---HHHHHHHHHHHHHHHHHHS-TTEEEEEEEEEPPSSSEEEEEE-TT-TTTEEEEEETTTEEEEEEEEETT-S-TT--HHHHHHHHHHHHHHHHHHHHHHHHHHTT-SSHHHHHHHHHHHH-HHHHTTSSEEEEEEEEESSSPP---EEEE--EETTEESEEEEEEEE---TTS-EEEEEEEEE-